Protein AF-H1VD33-F1 (afdb_monomer_lite)

Radius of gyration: 18.83 Å; chains: 1; bounding box: 54×31×51 Å

pLDDT: mean 73.88, std 21.07, range [24.69, 96.0]

Organism: Colletotrichum higginsianum (strain IMI 349063) (NCBI:txid759273)

Foldseek 3Di:
DVQLVVVLVVQLPDPALAAEFEFAQQPVLQAVVLVVVVQVVVCVVDVPDHDPVVVSVVSSVVSVVSQVVSVVSNYHYDDADWDWDQDPVRFIAIEGEYRAFDDDPSTGRHDPDDDRCQDQPHPYYFYRFAAFPPVQQDPVRDGRHDPNVVVVVVPHPDDPVVVVVVVVVVVVCVVVVHPPFDDDPPDDRHTDRGDPPPPDPDDGDDD

Structure (mmCIF, N/CA/C/O backbone):
data_AF-H1VD33-F1
#
_entry.id   AF-H1VD33-F1
#
loop_
_atom_site.group_PDB
_atom_site.id
_atom_site.type_symbol
_atom_site.label_atom_id
_atom_site.label_alt_id
_atom_site.label_comp_id
_atom_site.label_asym_id
_atom_site.label_entity_id
_atom_site.label_seq_id
_atom_site.pdbx_PDB_ins_code
_atom_site.Cartn_x
_atom_site.Cartn_y
_atom_site.Cartn_z
_atom_site.occupancy
_atom_site.B_iso_or_equiv
_atom_site.auth_seq_id
_atom_site.auth_comp_id
_atom_site.auth_asym_id
_atom_site.auth_atom_id
_atom_site.pdbx_PDB_model_num
ATOM 1 N N . MET A 1 1 ? 15.302 4.556 -2.847 1.00 80.50 1 MET A N 1
ATOM 2 C CA . MET A 1 1 ? 15.607 4.973 -1.438 1.00 80.50 1 MET A CA 1
ATOM 3 C C . MET A 1 1 ? 15.142 6.388 -1.008 1.00 80.50 1 MET A C 1
ATOM 5 O O . MET A 1 1 ? 14.600 6.522 0.087 1.00 80.50 1 MET A O 1
ATOM 9 N N . ALA A 1 2 ? 15.423 7.468 -1.757 1.00 83.12 2 ALA A N 1
ATOM 10 C CA . ALA A 1 2 ? 15.206 8.852 -1.283 1.00 83.12 2 ALA A CA 1
ATOM 11 C C . ALA A 1 2 ? 13.736 9.185 -0.957 1.00 83.12 2 ALA A C 1
ATOM 13 O O . ALA A 1 2 ? 13.459 9.812 0.064 1.00 83.12 2 ALA A O 1
ATOM 14 N N . GLU A 1 3 ? 12.805 8.699 -1.777 1.00 84.00 3 GLU A N 1
ATOM 15 C CA . GLU A 1 3 ? 11.364 8.901 -1.589 1.00 84.00 3 GLU A CA 1
ATOM 16 C C . GLU A 1 3 ? 10.884 8.348 -0.241 1.00 84.00 3 GLU A C 1
ATOM 18 O O . GLU A 1 3 ? 10.260 9.077 0.528 1.00 84.00 3 GLU A O 1
ATOM 23 N N . TYR A 1 4 ? 11.282 7.123 0.129 1.00 86.75 4 TYR A N 1
ATOM 24 C CA . TYR A 1 4 ? 10.952 6.542 1.438 1.00 86.75 4 TYR A CA 1
ATOM 25 C C . TYR A 1 4 ? 11.437 7.403 2.603 1.00 86.75 4 TYR A C 1
ATOM 27 O O . TYR A 1 4 ? 10.710 7.594 3.575 1.00 86.75 4 TYR A O 1
ATOM 35 N N . LYS A 1 5 ? 12.649 7.966 2.518 1.00 87.62 5 LYS A N 1
ATOM 36 C CA . LYS A 1 5 ? 13.168 8.854 3.570 1.00 87.62 5 LYS A CA 1
ATOM 37 C C . LYS A 1 5 ? 12.330 10.125 3.696 1.00 87.62 5 LYS A C 1
ATOM 39 O O . LYS A 1 5 ? 12.023 10.520 4.819 1.00 87.62 5 LYS A O 1
ATOM 44 N N . ASN A 1 6 ? 11.940 10.728 2.574 1.00 86.19 6 ASN A N 1
ATOM 45 C CA . ASN A 1 6 ? 11.095 11.923 2.556 1.00 86.19 6 ASN A CA 1
ATOM 46 C C . ASN A 1 6 ? 9.707 11.635 3.138 1.00 86.19 6 ASN A C 1
ATOM 48 O O . ASN A 1 6 ? 9.222 12.395 3.974 1.00 86.19 6 ASN A O 1
ATOM 52 N N . THR A 1 7 ? 9.104 10.506 2.773 1.00 85.06 7 THR A N 1
ATOM 53 C CA . THR A 1 7 ? 7.805 10.084 3.307 1.00 85.06 7 THR A CA 1
ATOM 54 C C . THR A 1 7 ? 7.861 9.793 4.797 1.00 85.06 7 THR A C 1
ATOM 56 O O . THR A 1 7 ? 7.019 10.277 5.549 1.00 85.06 7 THR A O 1
ATOM 59 N N . LEU A 1 8 ? 8.880 9.071 5.266 1.00 87.12 8 LEU A N 1
ATOM 60 C CA . LEU A 1 8 ? 9.058 8.849 6.699 1.00 87.12 8 LEU A CA 1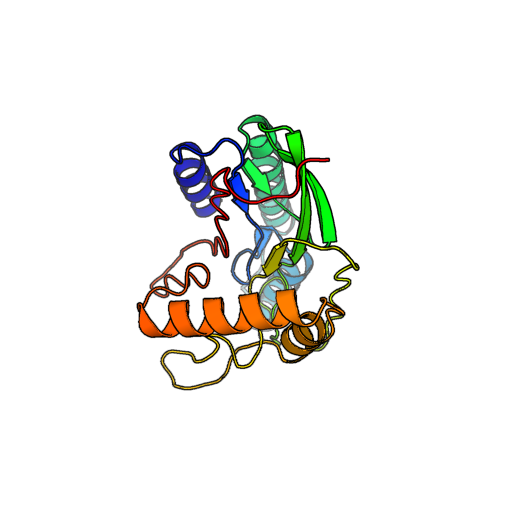
ATOM 61 C C . LEU A 1 8 ? 9.285 10.168 7.440 1.00 87.12 8 LEU A C 1
ATOM 63 O O . LEU A 1 8 ? 8.754 10.349 8.531 1.00 87.12 8 LEU A O 1
ATOM 67 N N . GLN A 1 9 ? 10.007 11.122 6.847 1.00 88.62 9 GLN A N 1
ATOM 68 C CA . GLN A 1 9 ? 10.164 12.450 7.435 1.00 88.62 9 GLN A CA 1
ATOM 69 C C . GLN A 1 9 ? 8.837 13.211 7.527 1.00 88.62 9 GLN A C 1
ATOM 71 O O . GLN A 1 9 ? 8.562 13.833 8.553 1.00 88.62 9 GLN A O 1
ATOM 76 N N . LEU A 1 10 ? 7.997 13.135 6.493 1.00 88.12 10 LEU A N 1
ATOM 77 C CA . LEU A 1 10 ? 6.648 13.695 6.526 1.00 88.12 10 LEU A CA 1
ATOM 78 C C . LEU A 1 10 ? 5.827 13.062 7.657 1.00 88.12 10 LEU A C 1
ATOM 80 O O . LEU A 1 10 ? 5.245 13.782 8.464 1.00 88.12 10 LEU A O 1
ATOM 84 N N . LEU A 1 11 ? 5.835 11.731 7.760 1.00 85.88 11 LEU A N 1
ATOM 85 C CA . LEU A 1 11 ? 5.108 10.987 8.789 1.00 85.88 11 LEU A CA 1
ATOM 86 C C . LEU A 1 11 ? 5.591 11.313 10.209 1.00 85.88 11 LEU A C 1
ATOM 88 O O . LEU A 1 11 ? 4.764 11.441 11.112 1.00 85.88 11 LEU A O 1
ATOM 92 N N . ARG A 1 12 ? 6.899 11.511 10.414 1.00 87.19 12 ARG A N 1
ATOM 93 C CA . ARG A 1 12 ? 7.468 11.962 11.700 1.00 87.19 12 ARG A CA 1
ATOM 94 C C . ARG A 1 12 ? 6.899 13.304 12.143 1.00 87.19 12 ARG A C 1
ATOM 96 O O . ARG A 1 12 ? 6.632 13.490 13.326 1.00 87.19 12 ARG A O 1
ATOM 103 N N . ASN A 1 13 ? 6.689 14.214 11.196 1.00 88.56 13 ASN A N 1
ATOM 104 C CA . ASN A 1 13 ? 6.208 15.566 11.470 1.00 88.56 13 ASN A CA 1
ATOM 105 C C . ASN A 1 13 ? 4.698 15.622 11.777 1.00 88.56 13 ASN A C 1
ATOM 107 O O . ASN A 1 13 ? 4.196 16.668 12.191 1.00 88.56 13 ASN A O 1
ATOM 111 N N . LEU A 1 14 ? 3.957 14.524 11.591 1.00 84.38 14 LEU A N 1
ATOM 112 C CA . LEU A 1 14 ? 2.534 14.466 11.916 1.00 84.38 14 LEU A CA 1
ATOM 113 C C . LEU A 1 14 ? 2.320 14.271 13.420 1.00 84.38 14 LEU A C 1
ATOM 115 O O . LEU A 1 14 ? 2.812 13.315 14.025 1.00 84.38 14 LEU A O 1
ATOM 119 N N . ASN A 1 15 ? 1.501 15.140 14.017 1.00 85.19 15 ASN A N 1
ATOM 120 C CA . ASN A 1 15 ? 1.071 15.008 15.407 1.00 85.19 15 ASN A CA 1
ATOM 121 C C . ASN A 1 15 ? -0.047 13.958 15.538 1.00 85.19 15 ASN A C 1
ATOM 123 O O . ASN A 1 15 ? -1.226 14.289 15.675 1.00 85.19 15 ASN A O 1
ATOM 127 N N . ALA A 1 16 ? 0.336 12.688 15.434 1.00 79.88 16 ALA A N 1
ATOM 128 C CA . ALA A 1 16 ? -0.536 11.539 15.634 1.00 79.88 16 ALA A CA 1
ATOM 129 C C . ALA A 1 16 ? 0.195 10.452 16.446 1.00 79.88 16 ALA A C 1
ATOM 131 O O . ALA A 1 16 ? 1.375 10.190 16.180 1.00 79.88 16 ALA A O 1
ATOM 132 N N . PRO A 1 17 ? -0.480 9.810 17.418 1.00 75.12 17 PRO A N 1
ATOM 133 C CA . PRO A 1 17 ? 0.128 8.769 18.249 1.00 75.12 17 PRO A CA 1
ATOM 134 C C . PRO A 1 17 ? 0.406 7.476 17.470 1.00 75.12 17 PRO A C 1
ATOM 136 O O . PRO A 1 17 ? 1.334 6.750 17.807 1.00 75.12 17 PRO A O 1
ATOM 139 N N . LEU A 1 18 ? -0.362 7.215 16.410 1.00 79.88 18 LEU A N 1
ATOM 140 C CA . LEU A 1 18 ? -0.190 6.083 15.509 1.00 79.88 18 LEU A CA 1
ATOM 141 C C . LEU A 1 18 ? -0.208 6.602 14.068 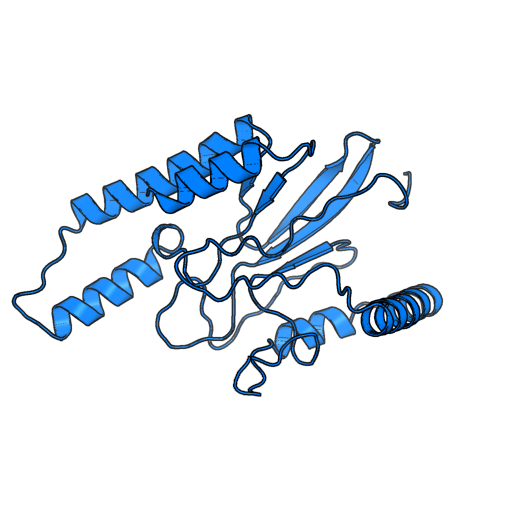1.00 79.88 18 LEU A C 1
ATOM 143 O O . LEU A 1 18 ? -1.177 7.246 13.662 1.00 79.88 18 LEU A O 1
ATOM 147 N N . LYS A 1 19 ? 0.863 6.346 13.310 1.00 85.75 19 LYS A N 1
ATOM 148 C CA . LYS A 1 19 ? 0.924 6.611 11.867 1.00 85.75 19 LYS A CA 1
ATOM 149 C C . LYS A 1 19 ? 1.000 5.283 11.140 1.00 85.75 19 LYS A C 1
ATOM 151 O O . LYS A 1 19 ? 1.881 4.479 11.423 1.00 85.75 19 LYS A O 1
ATOM 156 N N . LEU A 1 20 ? 0.081 5.072 10.215 1.00 84.00 20 LEU A N 1
ATOM 157 C CA . LEU A 1 20 ? -0.036 3.838 9.453 1.00 84.00 20 LEU A CA 1
ATOM 158 C C . LEU A 1 20 ? 0.199 4.157 7.983 1.00 84.00 20 LEU A C 1
ATOM 160 O O . LEU A 1 20 ? -0.247 5.204 7.508 1.00 84.00 20 LEU A O 1
ATOM 164 N N . PHE A 1 21 ? 0.879 3.267 7.273 1.00 88.00 21 PHE A N 1
ATOM 165 C CA . PHE A 1 21 ? 0.955 3.319 5.820 1.00 88.00 21 PHE A CA 1
ATOM 166 C C . PHE A 1 21 ? 1.023 1.908 5.235 1.00 88.00 21 PHE A C 1
ATOM 168 O O . PHE A 1 21 ? 1.514 0.977 5.873 1.00 88.00 21 PHE A O 1
ATOM 175 N N . ILE A 1 22 ? 0.513 1.769 4.018 1.00 89.81 22 ILE A N 1
ATOM 176 C CA . ILE A 1 22 ? 0.615 0.565 3.192 1.00 89.81 22 ILE A CA 1
ATOM 177 C C . ILE A 1 22 ? 1.435 0.901 1.946 1.00 89.81 22 ILE A C 1
ATOM 179 O O . ILE A 1 22 ? 1.697 2.074 1.678 1.00 89.81 22 ILE A O 1
ATOM 183 N N . ALA A 1 23 ? 1.859 -0.119 1.208 1.00 91.88 23 ALA A N 1
ATOM 184 C CA . ALA A 1 23 ? 2.480 0.079 -0.095 1.00 91.88 23 ALA A CA 1
ATOM 185 C C . ALA A 1 23 ? 1.416 0.353 -1.169 1.00 91.88 23 ALA A C 1
ATOM 187 O O . ALA A 1 23 ? 0.247 -0.000 -1.002 1.00 91.88 23 ALA A O 1
ATOM 188 N N . GLY A 1 24 ? 1.847 0.938 -2.280 1.00 87.75 24 GLY A N 1
ATOM 189 C CA . GLY A 1 24 ? 1.069 1.058 -3.502 1.00 87.75 24 GLY A CA 1
ATOM 190 C C . GLY A 1 24 ? 1.832 0.575 -4.730 1.00 87.75 24 GLY A C 1
ATOM 191 O O . GLY A 1 24 ? 2.975 0.127 -4.658 1.00 87.75 24 GLY A O 1
ATOM 192 N N . ASN A 1 25 ? 1.217 0.719 -5.901 1.00 87.25 25 ASN A N 1
ATOM 193 C CA . ASN A 1 25 ? 1.750 0.177 -7.153 1.00 87.25 25 ASN A CA 1
ATOM 194 C C . ASN A 1 25 ? 3.102 0.773 -7.602 1.00 87.25 25 ASN A C 1
ATOM 196 O O . ASN A 1 25 ? 3.813 0.178 -8.411 1.00 87.25 25 ASN A O 1
ATOM 200 N N . HIS A 1 26 ? 3.493 1.925 -7.057 1.00 86.50 26 HIS A N 1
ATOM 201 C CA . HIS A 1 26 ? 4.799 2.541 -7.310 1.00 86.50 26 HIS A CA 1
ATOM 202 C C . HIS A 1 26 ? 5.905 2.070 -6.349 1.00 86.50 26 HIS A C 1
ATOM 204 O O . HIS A 1 26 ? 7.080 2.330 -6.603 1.00 86.50 26 HIS A O 1
ATOM 210 N N . ASP A 1 27 ? 5.569 1.341 -5.284 1.00 89.62 27 ASP A N 1
ATOM 211 C CA . ASP A 1 27 ? 6.515 0.881 -4.266 1.00 89.62 27 ASP A CA 1
ATOM 212 C C . ASP A 1 27 ? 7.240 -0.414 -4.665 1.00 89.62 27 ASP A C 1
ATOM 214 O O . ASP A 1 27 ? 7.297 -1.380 -3.904 1.00 89.62 27 ASP A O 1
ATOM 218 N N . LEU A 1 28 ? 7.835 -0.436 -5.862 1.00 88.19 28 LEU A N 1
ATOM 219 C CA . LEU A 1 28 ? 8.505 -1.615 -6.427 1.00 88.19 28 LEU A CA 1
ATOM 220 C C . LEU A 1 28 ? 9.519 -2.235 -5.463 1.00 88.19 28 LEU A C 1
ATOM 222 O O . LEU A 1 28 ? 9.517 -3.438 -5.261 1.00 88.19 28 LEU A O 1
ATOM 226 N N . SER A 1 29 ? 10.341 -1.440 -4.775 1.00 89.94 29 SER A N 1
ATOM 227 C CA . SER A 1 29 ? 11.330 -1.987 -3.831 1.00 89.94 29 SER A CA 1
ATOM 228 C C . SER A 1 29 ? 10.736 -2.725 -2.619 1.00 89.94 29 SER A C 1
ATOM 230 O O . SER A 1 29 ? 11.477 -3.404 -1.907 1.00 89.94 29 SER A O 1
ATOM 232 N N . LEU A 1 30 ? 9.426 -2.611 -2.373 1.00 92.00 30 LEU A N 1
ATOM 233 C CA . LEU A 1 30 ? 8.711 -3.415 -1.379 1.00 92.00 30 LEU A CA 1
ATOM 234 C C . LEU A 1 30 ? 8.175 -4.736 -1.971 1.00 92.00 30 LEU A C 1
ATOM 236 O O . LEU A 1 30 ? 8.036 -5.707 -1.224 1.00 92.00 30 LEU A O 1
ATOM 240 N N . ASP A 1 31 ? 8.011 -4.818 -3.294 1.00 93.62 31 ASP A N 1
ATOM 241 C CA . ASP A 1 31 ? 7.578 -5.984 -4.074 1.00 93.62 31 ASP A CA 1
ATOM 242 C C . ASP A 1 31 ? 8.740 -6.558 -4.913 1.00 93.62 31 ASP A C 1
ATOM 244 O O . ASP A 1 31 ? 8.975 -6.198 -6.069 1.00 93.62 31 ASP A O 1
ATOM 248 N N . SER A 1 32 ? 9.519 -7.464 -4.309 1.00 93.06 32 SER A N 1
ATOM 249 C CA . SER A 1 32 ? 10.676 -8.067 -4.990 1.00 93.06 32 SER A CA 1
ATOM 250 C C . SER A 1 32 ? 10.317 -8.804 -6.286 1.00 93.06 32 SER A C 1
ATOM 252 O O . SER A 1 32 ? 11.049 -8.608 -7.256 1.00 93.06 32 SER A O 1
ATOM 254 N N . PRO A 1 33 ? 9.244 -9.622 -6.345 1.00 92.69 33 PRO A N 1
ATOM 255 C CA . PRO A 1 33 ? 8.770 -10.192 -7.605 1.00 92.69 33 PRO A CA 1
ATOM 256 C C . PRO A 1 33 ? 8.600 -9.152 -8.720 1.00 92.69 33 PRO A C 1
ATOM 258 O O . PRO A 1 33 ? 9.197 -9.325 -9.782 1.00 92.69 33 PRO A O 1
ATOM 261 N N . ALA A 1 34 ? 7.897 -8.044 -8.459 1.00 91.56 34 ALA A N 1
ATOM 262 C CA . ALA A 1 34 ? 7.679 -7.002 -9.466 1.00 91.56 34 ALA A CA 1
ATOM 263 C C . ALA A 1 34 ? 8.986 -6.328 -9.927 1.00 91.56 34 ALA A C 1
ATOM 265 O O . ALA A 1 34 ? 9.141 -5.999 -11.104 1.00 91.56 34 ALA A O 1
ATOM 266 N N . VAL A 1 35 ? 9.965 -6.146 -9.029 1.00 92.94 35 VAL A N 1
ATOM 267 C CA . VAL A 1 35 ? 11.292 -5.616 -9.403 1.00 92.94 35 VAL A CA 1
ATOM 268 C C . VAL A 1 35 ? 12.002 -6.544 -10.380 1.00 92.94 35 VAL A C 1
ATOM 270 O O . VAL A 1 35 ? 12.515 -6.076 -11.397 1.00 92.94 35 VAL A O 1
ATOM 273 N N . TYR A 1 36 ? 12.052 -7.845 -10.088 1.00 93.19 36 TYR A N 1
ATOM 274 C CA . TYR A 1 36 ? 12.749 -8.781 -10.967 1.00 93.19 36 TYR A CA 1
ATOM 275 C C . TYR A 1 36 ? 12.023 -8.984 -12.289 1.00 93.19 36 TYR A C 1
ATOM 277 O O . TYR A 1 36 ? 12.693 -9.090 -13.307 1.00 93.19 36 TYR A O 1
ATOM 285 N N . GLU A 1 37 ? 10.691 -8.960 -12.304 1.00 91.19 37 GLU A N 1
ATOM 286 C CA . GLU A 1 37 ? 9.931 -9.022 -13.552 1.00 91.19 37 GLU A CA 1
ATOM 287 C C . GLU A 1 37 ? 10.280 -7.849 -14.480 1.00 91.19 37 GLU A C 1
ATOM 289 O O . GLU A 1 37 ? 10.554 -8.063 -15.662 1.00 91.19 37 GLU A O 1
ATOM 294 N N . LYS A 1 38 ? 10.380 -6.625 -13.938 1.00 89.19 38 LYS A N 1
ATOM 295 C CA . LYS A 1 38 ? 10.817 -5.450 -14.708 1.00 89.19 38 LYS A CA 1
ATOM 296 C C . LYS A 1 38 ? 12.267 -5.544 -15.178 1.00 89.19 38 LYS A C 1
ATOM 298 O O . LYS A 1 38 ? 12.572 -5.120 -16.292 1.00 89.19 38 LYS A O 1
ATOM 303 N N . ILE A 1 39 ? 13.161 -6.081 -14.347 1.00 91.88 39 ILE A N 1
ATOM 304 C CA . ILE A 1 39 ? 14.554 -6.336 -14.742 1.00 91.88 39 ILE A CA 1
ATOM 305 C C . ILE A 1 39 ? 14.579 -7.324 -15.910 1.00 91.88 39 ILE A C 1
ATOM 307 O O . ILE A 1 39 ? 15.165 -7.025 -16.944 1.00 91.88 39 ILE A O 1
ATOM 311 N N . ASP A 1 40 ? 13.894 -8.458 -15.784 1.00 91.81 40 ASP A N 1
ATOM 312 C CA . ASP A 1 40 ? 13.863 -9.503 -16.806 1.00 91.81 40 ASP A CA 1
ATOM 313 C C . ASP A 1 40 ? 13.190 -9.017 -18.106 1.00 91.81 40 ASP A C 1
ATOM 315 O O . ASP A 1 40 ? 13.576 -9.413 -19.205 1.00 91.81 40 ASP A O 1
ATOM 319 N N . GLU A 1 41 ? 12.174 -8.153 -18.025 1.00 89.94 41 GLU A N 1
ATOM 320 C CA . GLU A 1 41 ? 11.598 -7.461 -19.185 1.00 89.94 41 GLU A CA 1
ATOM 321 C C . GLU A 1 41 ? 12.630 -6.563 -19.879 1.00 89.94 41 GLU A C 1
ATOM 323 O O . GLU A 1 41 ? 12.842 -6.694 -21.085 1.00 89.94 41 GLU A O 1
ATOM 328 N N . ALA A 1 42 ? 13.315 -5.700 -19.130 1.00 89.44 42 ALA A N 1
ATOM 329 C CA . ALA A 1 42 ? 14.287 -4.765 -19.683 1.00 89.44 42 ALA A CA 1
ATOM 330 C C . ALA A 1 42 ? 15.514 -5.472 -20.295 1.00 89.44 42 ALA A C 1
ATOM 332 O O . ALA A 1 42 ? 15.940 -5.115 -21.395 1.00 89.44 42 ALA A O 1
ATOM 333 N N . GLU A 1 43 ? 16.035 -6.513 -19.637 1.00 92.94 43 GLU A N 1
ATOM 334 C CA . GLU A 1 43 ? 17.159 -7.324 -20.135 1.00 92.94 43 GLU A CA 1
ATOM 335 C C . GLU A 1 43 ? 16.785 -8.135 -21.395 1.00 92.94 43 GLU A C 1
ATOM 337 O O . GLU A 1 43 ? 17.648 -8.426 -22.220 1.00 92.94 43 GLU A O 1
ATOM 342 N N . ARG A 1 44 ? 15.499 -8.477 -21.595 1.00 91.12 44 ARG A N 1
ATOM 343 C CA . ARG A 1 44 ? 15.018 -9.126 -22.834 1.00 91.12 44 ARG A CA 1
ATOM 344 C C . ARG A 1 44 ? 14.936 -8.173 -24.022 1.00 91.12 44 ARG A C 1
ATOM 346 O O . ARG A 1 44 ? 15.061 -8.619 -25.159 1.00 91.12 44 ARG A O 1
ATOM 353 N N . VAL A 1 45 ? 14.679 -6.889 -23.775 1.00 90.69 45 VAL A N 1
ATOM 354 C CA . VAL A 1 45 ? 14.528 -5.876 -24.831 1.00 90.69 45 VAL A CA 1
ATOM 355 C C . VAL A 1 45 ? 15.885 -5.383 -25.335 1.00 90.69 45 VAL A C 1
ATOM 357 O O . VAL A 1 45 ? 16.009 -5.030 -26.507 1.00 90.69 45 VAL A O 1
ATOM 360 N N . SER A 1 46 ? 16.906 -5.359 -24.476 1.00 87.38 46 SER A N 1
ATOM 361 C CA . SER A 1 46 ? 18.235 -4.854 -24.822 1.00 87.38 46 SER A CA 1
ATOM 362 C C . SER A 1 46 ? 19.336 -5.689 -24.177 1.00 87.38 46 SER A C 1
ATOM 364 O O . SER A 1 46 ? 19.474 -5.701 -22.957 1.00 87.38 46 SER A O 1
ATOM 366 N N . GLU A 1 47 ? 20.182 -6.316 -25.001 1.00 75.69 47 GLU A N 1
ATOM 367 C CA . GLU A 1 47 ? 21.349 -7.085 -24.535 1.00 75.69 47 GLU A CA 1
ATOM 368 C C . GLU A 1 47 ? 22.394 -6.218 -23.805 1.00 75.69 47 GLU A C 1
ATOM 370 O O . GLU A 1 47 ? 23.178 -6.732 -23.002 1.00 75.69 47 GLU A O 1
ATOM 375 N N . GLU A 1 48 ? 22.396 -4.906 -24.066 1.00 81.88 48 GLU A N 1
ATOM 376 C CA . GLU A 1 48 ? 23.257 -3.915 -23.406 1.00 81.88 48 GLU A CA 1
ATOM 377 C C . GLU A 1 48 ? 22.723 -3.503 -22.029 1.00 81.88 48 GLU A C 1
ATOM 379 O O . GLU A 1 48 ? 23.466 -2.985 -21.192 1.00 81.88 48 GLU A O 1
ATOM 384 N N . THR A 1 49 ? 21.437 -3.743 -21.772 1.00 84.31 49 THR A N 1
ATOM 385 C CA . THR A 1 49 ? 20.826 -3.482 -20.474 1.00 84.31 49 THR A CA 1
ATOM 386 C C . THR A 1 49 ? 21.064 -4.694 -19.590 1.00 84.31 49 THR A C 1
ATOM 388 O O . THR A 1 49 ? 20.494 -5.755 -19.816 1.00 84.31 49 THR A O 1
ATOM 391 N N . ARG A 1 50 ? 21.921 -4.548 -18.576 1.00 88.94 50 ARG A N 1
ATOM 392 C CA . ARG A 1 50 ? 22.091 -5.547 -17.516 1.00 88.94 50 ARG A CA 1
ATOM 393 C C . ARG A 1 50 ? 22.071 -4.887 -16.158 1.00 88.94 50 ARG A C 1
ATOM 395 O O . ARG A 1 50 ? 22.794 -3.919 -15.921 1.00 88.94 50 ARG A O 1
ATOM 402 N N . PHE A 1 51 ? 21.270 -5.438 -15.261 1.00 91.31 51 PHE A N 1
ATOM 403 C CA . PHE A 1 51 ? 21.159 -4.940 -13.902 1.00 91.31 51 PHE A CA 1
ATOM 404 C C . PHE A 1 51 ? 22.081 -5.729 -12.974 1.00 91.31 51 PHE A C 1
ATOM 406 O O . PHE A 1 51 ? 22.140 -6.960 -13.001 1.00 91.31 51 PHE A O 1
ATOM 413 N N . ASP A 1 52 ? 22.791 -5.018 -12.099 1.00 93.75 52 ASP A N 1
ATOM 414 C CA . ASP A 1 52 ? 23.547 -5.632 -11.010 1.00 93.75 52 ASP A CA 1
ATOM 415 C C . ASP A 1 52 ? 22.561 -6.145 -9.947 1.00 93.75 52 ASP A C 1
ATOM 417 O O . ASP A 1 52 ? 22.117 -5.409 -9.063 1.00 93.75 52 ASP A O 1
ATOM 421 N N . ARG A 1 53 ? 22.172 -7.421 -10.063 1.00 93.25 53 ARG A N 1
ATOM 422 C CA . ARG A 1 53 ? 21.223 -8.067 -9.142 1.00 93.25 53 ARG A CA 1
ATOM 423 C C . ARG A 1 53 ? 21.688 -7.996 -7.679 1.00 93.25 53 ARG A C 1
ATOM 425 O O . ARG A 1 53 ? 20.857 -7.664 -6.836 1.00 93.25 53 ARG A O 1
ATOM 432 N N . PRO A 1 54 ? 22.967 -8.246 -7.330 1.00 95.88 54 PRO A N 1
ATOM 433 C CA . PRO A 1 54 ? 23.475 -7.966 -5.987 1.00 95.88 54 PRO A CA 1
ATOM 434 C C . PRO A 1 54 ? 23.203 -6.539 -5.492 1.00 95.88 54 PRO A C 1
ATOM 436 O O . PRO A 1 54 ? 22.718 -6.377 -4.371 1.00 95.88 54 PRO A O 1
ATOM 439 N N . MET A 1 55 ? 23.463 -5.515 -6.310 1.00 94.50 55 MET A N 1
ATOM 440 C CA . MET A 1 55 ? 23.192 -4.119 -5.942 1.00 94.50 55 MET A CA 1
ATOM 441 C C . MET A 1 55 ? 21.689 -3.853 -5.761 1.00 94.50 55 MET A C 1
ATOM 443 O O . MET A 1 55 ? 21.285 -3.233 -4.777 1.00 94.50 55 MET A O 1
ATOM 447 N N . VAL A 1 56 ? 20.846 -4.375 -6.656 1.00 93.75 56 VAL A N 1
ATOM 448 C CA . VAL A 1 56 ? 19.379 -4.287 -6.537 1.00 93.75 56 VAL A CA 1
ATOM 449 C C . VAL A 1 56 ? 18.902 -4.923 -5.229 1.00 93.75 56 VAL A C 1
ATOM 451 O O . VAL A 1 56 ? 18.099 -4.336 -4.503 1.00 93.75 56 VAL A O 1
ATOM 454 N N . ASN A 1 57 ? 19.439 -6.093 -4.875 1.00 94.56 57 ASN A N 1
ATOM 455 C CA . ASN A 1 57 ? 19.096 -6.784 -3.633 1.00 94.56 57 ASN A CA 1
ATOM 456 C C . ASN A 1 57 ? 19.472 -5.952 -2.408 1.00 94.56 57 ASN A C 1
ATOM 458 O O . ASN A 1 57 ? 18.703 -5.886 -1.450 1.00 94.56 57 ASN A O 1
ATOM 462 N N . GLN A 1 58 ? 20.635 -5.298 -2.440 1.00 95.75 58 GLN A N 1
ATOM 463 C CA . GLN A 1 58 ? 21.053 -4.394 -1.373 1.00 95.75 58 GLN A CA 1
ATOM 464 C C . GLN A 1 58 ? 20.091 -3.210 -1.229 1.00 95.75 58 GLN A C 1
ATOM 466 O O . GLN A 1 58 ? 19.745 -2.861 -0.100 1.00 95.75 58 GLN A O 1
ATOM 471 N N . GLU A 1 59 ? 19.612 -2.620 -2.329 1.00 93.19 59 GLU A N 1
ATOM 472 C CA . GLU A 1 59 ? 18.632 -1.531 -2.253 1.00 93.19 59 GLU A CA 1
ATOM 473 C C . GLU A 1 59 ? 17.285 -2.006 -1.687 1.00 93.19 59 GLU A C 1
ATOM 475 O O . GLU A 1 59 ? 16.750 -1.364 -0.781 1.00 93.19 59 GLU A O 1
ATOM 480 N N . ILE A 1 60 ? 16.769 -3.147 -2.155 1.00 94.25 60 ILE A N 1
ATOM 481 C CA . ILE A 1 60 ? 15.532 -3.755 -1.638 1.00 94.25 60 ILE A CA 1
ATOM 482 C C . ILE A 1 60 ? 15.636 -3.981 -0.124 1.00 94.25 60 ILE A C 1
ATOM 484 O O . ILE A 1 60 ? 14.752 -3.577 0.636 1.00 94.25 60 ILE A O 1
ATOM 488 N N . LEU A 1 61 ? 16.727 -4.605 0.334 1.00 96.00 61 LEU A N 1
ATOM 489 C CA . LEU A 1 61 ? 16.954 -4.863 1.758 1.00 96.00 61 LEU A CA 1
ATOM 490 C C . LEU A 1 61 ? 17.056 -3.558 2.549 1.00 96.00 61 LEU A C 1
ATOM 492 O O . LEU A 1 61 ? 16.423 -3.425 3.593 1.00 96.00 61 LEU A O 1
ATOM 496 N N . ALA A 1 62 ? 17.773 -2.563 2.025 1.00 95.81 62 ALA A N 1
ATOM 497 C CA . ALA A 1 62 ? 17.908 -1.273 2.684 1.00 95.81 62 ALA A CA 1
ATOM 498 C C . ALA A 1 62 ? 16.557 -0.549 2.833 1.00 95.81 62 ALA A C 1
ATOM 500 O O . ALA A 1 62 ? 16.318 0.082 3.867 1.00 95.81 62 ALA A O 1
ATOM 501 N N . VAL A 1 63 ? 15.672 -0.621 1.829 1.00 93.25 63 VAL A N 1
ATOM 502 C CA . VAL A 1 63 ? 14.316 -0.048 1.906 1.00 93.25 63 VAL A CA 1
ATOM 503 C C . VAL A 1 63 ? 13.485 -0.781 2.958 1.00 93.25 63 VAL A C 1
ATOM 505 O O . VAL A 1 63 ? 12.896 -0.132 3.825 1.00 93.25 63 VAL A O 1
ATOM 508 N N . ARG A 1 64 ? 13.488 -2.119 2.948 1.00 93.62 64 ARG A N 1
ATOM 509 C CA . ARG A 1 64 ? 12.769 -2.926 3.947 1.00 93.62 64 ARG A CA 1
ATOM 510 C C . ARG A 1 64 ? 13.256 -2.650 5.366 1.00 93.62 64 ARG A C 1
ATOM 512 O O . ARG A 1 64 ? 12.442 -2.446 6.266 1.00 93.62 64 ARG A O 1
ATOM 519 N N . ASP A 1 65 ? 14.565 -2.554 5.564 1.00 95.81 65 ASP A N 1
ATOM 520 C CA . ASP A 1 65 ? 15.162 -2.237 6.862 1.00 95.81 65 ASP A CA 1
ATOM 521 C C . ASP A 1 65 ? 14.834 -0.816 7.325 1.00 95.81 65 ASP A C 1
ATOM 523 O O . ASP A 1 65 ? 14.639 -0.571 8.519 1.00 95.81 65 ASP A O 1
ATOM 527 N N . LEU A 1 66 ? 14.779 0.150 6.406 1.00 94.00 66 LEU A N 1
ATOM 528 C CA . LEU A 1 66 ? 14.359 1.515 6.712 1.00 94.00 66 LEU A CA 1
ATOM 529 C C . LEU A 1 66 ? 12.899 1.547 7.186 1.00 94.00 66 LEU A C 1
ATOM 531 O O . LEU A 1 66 ? 12.609 2.110 8.243 1.00 94.00 66 LEU A O 1
ATOM 535 N N . VAL A 1 67 ? 12.004 0.910 6.433 1.00 91.19 67 VAL A N 1
ATOM 536 C CA . VAL A 1 67 ? 10.577 0.817 6.755 1.00 91.19 67 VAL A CA 1
ATOM 537 C C . VAL A 1 67 ? 10.366 0.105 8.090 1.00 91.19 67 VAL A C 1
ATOM 539 O O . VAL A 1 67 ? 9.689 0.632 8.973 1.00 91.19 67 VAL A O 1
ATOM 542 N N . LYS A 1 68 ? 11.026 -1.035 8.303 1.00 93.50 68 LYS A N 1
ATOM 543 C CA . LYS A 1 68 ? 10.931 -1.808 9.546 1.00 93.50 68 LYS A CA 1
ATOM 544 C C . LYS A 1 68 ? 11.363 -1.003 10.772 1.00 93.50 68 LYS A C 1
ATOM 546 O O . LYS A 1 68 ? 10.703 -1.061 11.809 1.00 93.50 68 LYS A O 1
ATOM 551 N N . ARG A 1 69 ? 12.450 -0.231 10.668 1.00 94.69 69 ARG A N 1
ATOM 552 C CA . ARG A 1 69 ? 12.954 0.596 11.778 1.00 94.69 69 ARG A CA 1
ATOM 553 C C . ARG A 1 69 ? 12.026 1.753 12.136 1.00 94.69 69 ARG A C 1
ATOM 555 O O . ARG A 1 69 ? 11.995 2.136 13.302 1.00 94.69 69 ARG A O 1
ATOM 562 N N . SER A 1 70 ? 11.233 2.254 11.186 1.00 90.62 70 SER A N 1
ATOM 563 C CA . SER A 1 70 ? 10.284 3.347 11.448 1.00 90.62 70 SER A CA 1
ATOM 564 C C . SER A 1 70 ? 9.204 2.988 12.482 1.00 90.62 70 SER A C 1
ATOM 566 O O . SER A 1 70 ? 8.676 3.873 13.156 1.00 90.62 70 SER A O 1
ATOM 568 N N . LYS A 1 71 ? 8.969 1.688 12.722 1.00 90.06 71 LYS A N 1
ATOM 569 C CA . LYS A 1 71 ? 8.047 1.197 13.758 1.00 90.06 71 LYS A CA 1
ATOM 570 C C . LYS A 1 71 ? 8.407 1.681 15.162 1.00 90.06 71 LYS A C 1
ATOM 572 O O . LYS A 1 71 ? 7.507 1.972 15.946 1.00 90.06 71 LYS A O 1
ATOM 577 N N . ALA A 1 72 ? 9.698 1.822 15.471 1.00 88.25 72 ALA A N 1
ATOM 578 C CA . ALA A 1 72 ? 10.154 2.357 16.757 1.00 88.25 72 ALA A CA 1
ATOM 579 C C . ALA A 1 72 ? 9.756 3.833 16.967 1.00 88.25 72 ALA A C 1
ATOM 581 O O . ALA A 1 72 ? 9.760 4.321 18.092 1.00 88.25 72 ALA A O 1
ATOM 582 N N . GLU A 1 73 ? 9.383 4.530 15.893 1.00 87.44 73 GLU A N 1
ATOM 583 C CA . GLU A 1 73 ? 8.971 5.935 15.880 1.00 87.44 73 GLU A CA 1
ATOM 584 C C . GLU A 1 73 ? 7.435 6.095 15.813 1.00 87.44 73 GLU A C 1
ATOM 586 O O . GLU A 1 73 ? 6.920 7.184 15.552 1.00 87.44 73 GLU A O 1
ATOM 591 N N . GLY A 1 74 ? 6.684 5.002 16.011 1.00 85.44 74 GLY A N 1
ATOM 592 C CA . GLY A 1 74 ? 5.221 4.983 15.890 1.00 85.44 74 GLY A CA 1
ATOM 593 C C . GLY A 1 74 ? 4.715 5.073 14.445 1.00 85.44 74 GLY A C 1
ATOM 594 O O . GLY A 1 74 ? 3.549 5.410 14.228 1.00 85.44 74 GLY A O 1
ATOM 595 N N . ILE A 1 75 ? 5.585 4.798 13.466 1.00 88.69 75 ILE A N 1
ATOM 596 C CA . ILE A 1 75 ? 5.262 4.738 12.038 1.00 88.69 75 ILE A CA 1
ATOM 597 C C . ILE A 1 75 ? 5.248 3.272 11.614 1.00 88.69 75 ILE A C 1
ATOM 599 O O . ILE A 1 75 ? 6.283 2.616 11.568 1.00 88.69 75 ILE A O 1
ATOM 603 N N . VAL A 1 76 ? 4.067 2.734 11.341 1.00 88.44 76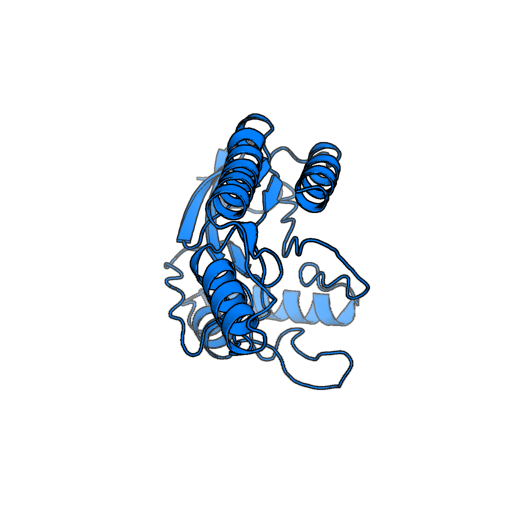 VAL A N 1
ATOM 604 C CA . VAL A 1 76 ? 3.877 1.306 11.098 1.00 88.44 76 VAL A CA 1
ATOM 605 C C . VAL A 1 76 ? 3.531 1.080 9.636 1.00 88.44 76 VAL A C 1
ATOM 607 O O . VAL A 1 76 ? 2.545 1.612 9.129 1.00 88.44 76 VAL A O 1
ATOM 610 N N . PHE A 1 77 ? 4.358 0.274 8.979 1.00 90.00 77 PHE A N 1
ATOM 611 C CA . PHE A 1 77 ? 4.047 -0.296 7.679 1.00 90.00 77 PHE A CA 1
ATOM 612 C C . PHE A 1 77 ? 3.201 -1.549 7.853 1.00 90.00 77 PHE A C 1
ATOM 614 O O . PHE A 1 77 ? 3.560 -2.415 8.658 1.00 90.00 77 PHE A O 1
ATOM 621 N N . PHE A 1 78 ? 2.118 -1.649 7.091 1.00 89.25 78 PHE A N 1
ATOM 622 C CA .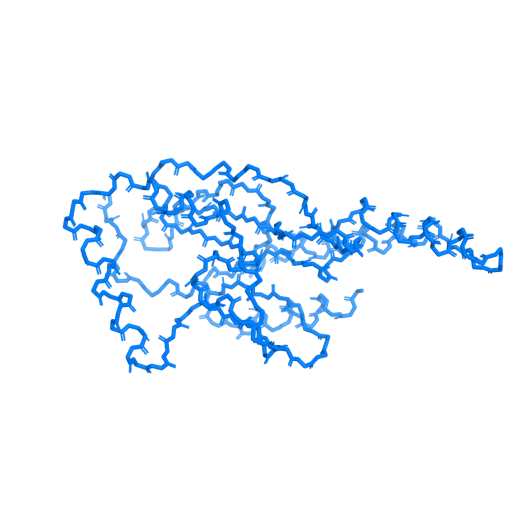 PHE A 1 78 ? 1.296 -2.847 7.047 1.00 89.25 78 PHE A CA 1
ATOM 623 C C . PHE A 1 78 ? 1.456 -3.582 5.724 1.00 89.25 78 PHE A C 1
ATOM 625 O O . PHE A 1 78 ? 1.200 -3.047 4.646 1.00 89.25 78 PHE A O 1
ATOM 632 N N . GLU A 1 79 ? 1.855 -4.843 5.853 1.00 91.81 79 GLU A N 1
ATOM 633 C CA . GLU A 1 79 ? 1.639 -5.855 4.831 1.00 91.81 79 GLU A CA 1
ATOM 634 C C . GLU A 1 79 ? 0.147 -6.211 4.778 1.00 91.81 79 GLU A C 1
ATOM 636 O O . GLU A 1 79 ? -0.634 -5.848 5.669 1.00 91.81 79 GLU A O 1
ATOM 641 N N . GLU A 1 80 ? -0.253 -6.910 3.719 1.00 93.88 80 GLU A N 1
ATOM 642 C CA . GLU A 1 80 ? -1.629 -7.368 3.595 1.00 93.88 80 GLU A CA 1
ATOM 643 C C . GLU A 1 80 ? -2.057 -8.233 4.788 1.00 93.88 80 GLU A C 1
ATOM 645 O O . GLU A 1 80 ? -1.318 -9.113 5.227 1.00 93.88 80 GLU A O 1
ATOM 650 N N . GLY A 1 81 ? -3.272 -7.995 5.282 1.00 93.69 81 GLY A N 1
ATOM 651 C CA . GLY A 1 81 ? -3.907 -8.823 6.298 1.00 93.69 81 GLY A CA 1
ATOM 652 C C . GLY A 1 81 ? -4.648 -8.029 7.366 1.00 93.69 81 GLY A C 1
ATOM 653 O O . GLY A 1 81 ? -4.815 -6.809 7.276 1.00 93.69 81 GLY A O 1
ATOM 654 N N . THR A 1 82 ? -5.103 -8.762 8.380 1.00 92.31 82 THR A N 1
ATOM 655 C CA . THR A 1 82 ? -5.788 -8.228 9.559 1.00 92.31 82 THR A CA 1
ATOM 656 C C . THR A 1 82 ? -4.780 -7.832 10.635 1.00 92.31 82 THR A C 1
ATOM 658 O O . THR A 1 82 ? -3.878 -8.595 10.977 1.00 92.31 82 THR A O 1
ATOM 661 N N . HIS A 1 83 ? -4.968 -6.641 11.195 1.00 90.44 83 HIS A N 1
ATOM 662 C CA . HIS A 1 83 ? -4.142 -6.045 12.234 1.00 90.44 83 HIS A CA 1
ATOM 663 C C . HIS A 1 83 ? -5.035 -5.554 13.373 1.00 90.44 83 HIS A C 1
ATOM 665 O O . HIS A 1 83 ? -5.861 -4.659 13.182 1.00 90.44 83 HIS A O 1
ATOM 671 N N . ASP A 1 84 ? -4.836 -6.110 14.565 1.00 89.75 84 ASP A N 1
ATOM 672 C CA . ASP A 1 84 ? -5.546 -5.722 15.783 1.00 89.75 84 ASP A CA 1
ATOM 673 C C . ASP A 1 84 ? -4.674 -4.836 16.671 1.00 89.75 84 ASP A C 1
ATOM 675 O O . ASP A 1 84 ? -3.480 -5.087 16.869 1.00 89.75 84 ASP A O 1
ATOM 679 N N . PHE A 1 85 ? -5.270 -3.787 17.232 1.00 84.00 85 PHE A N 1
ATOM 680 C CA . PHE A 1 85 ? -4.562 -2.879 18.124 1.00 84.00 85 PHE A CA 1
ATOM 681 C C . PHE A 1 85 ? -5.466 -2.269 19.183 1.00 84.00 85 PHE A C 1
ATOM 683 O O . PHE A 1 85 ? -6.661 -2.067 18.988 1.00 84.00 85 PHE A O 1
ATOM 690 N N . VAL A 1 86 ? -4.848 -1.939 20.316 1.00 84.44 86 VAL A N 1
ATOM 691 C CA . VAL A 1 86 ? -5.467 -1.153 21.380 1.00 84.44 86 VAL A CA 1
ATOM 692 C C . VAL A 1 86 ? -4.947 0.272 21.266 1.00 84.44 86 VAL A C 1
ATOM 694 O O . VAL A 1 86 ? -3.742 0.523 21.308 1.00 84.44 86 VAL A O 1
ATOM 697 N N . LEU A 1 87 ? -5.866 1.208 21.078 1.00 81.19 87 LEU A N 1
ATOM 698 C CA . LEU A 1 87 ? -5.572 2.629 20.985 1.00 81.19 87 LEU A CA 1
ATOM 699 C C . LEU A 1 87 ? -5.207 3.203 22.359 1.00 81.19 87 LEU A C 1
ATOM 701 O O . LEU A 1 87 ? -5.514 2.630 23.401 1.00 81.19 87 LEU A O 1
ATOM 705 N N . GLY A 1 88 ? -4.595 4.391 22.376 1.00 77.38 88 GLY A N 1
ATOM 706 C CA . GLY A 1 88 ? -4.187 5.052 23.625 1.00 77.38 88 GLY A CA 1
ATOM 707 C C . GLY A 1 88 ? -5.340 5.373 24.590 1.00 77.38 88 GLY A C 1
ATOM 708 O O . GLY A 1 88 ? -5.095 5.639 25.761 1.00 77.38 88 GLY A O 1
ATOM 709 N N . ASN A 1 89 ? -6.588 5.333 24.116 1.00 78.38 89 ASN A N 1
ATOM 710 C CA . ASN A 1 89 ? -7.802 5.489 24.919 1.00 78.38 89 ASN A CA 1
ATOM 711 C C . ASN A 1 89 ? -8.413 4.148 25.387 1.00 78.38 89 ASN A C 1
ATOM 713 O O . ASN A 1 89 ? -9.497 4.156 25.961 1.00 78.38 89 ASN A O 1
ATOM 717 N N . GLY A 1 90 ? -7.761 3.012 25.120 1.00 83.88 90 GLY A N 1
ATOM 718 C CA . GLY A 1 90 ? -8.230 1.672 25.486 1.00 83.88 90 GLY A CA 1
ATOM 719 C C . GLY A 1 90 ? -9.181 1.014 24.483 1.00 83.88 90 GLY A C 1
ATOM 720 O O . GLY A 1 90 ? -9.511 -0.155 24.655 1.00 83.88 90 GLY A O 1
ATOM 721 N N . ALA A 1 91 ? -9.605 1.713 23.425 1.00 81.00 91 ALA A N 1
ATOM 722 C CA . ALA A 1 91 ? -10.470 1.124 22.407 1.00 81.00 91 ALA A CA 1
ATOM 723 C C . ALA A 1 91 ? -9.711 0.090 21.557 1.00 81.00 91 ALA A C 1
ATOM 725 O O . ALA A 1 91 ? -8.585 0.347 21.122 1.00 81.00 91 ALA A O 1
ATOM 726 N N . ALA A 1 92 ? -10.345 -1.053 21.295 1.00 84.06 92 ALA A N 1
ATOM 727 C CA . ALA A 1 92 ? -9.854 -2.039 20.339 1.00 84.06 92 ALA A CA 1
ATOM 728 C C . ALA A 1 92 ? -10.210 -1.606 18.912 1.00 84.06 92 ALA A C 1
ATOM 730 O O . ALA A 1 92 ? -11.312 -1.109 18.672 1.00 84.06 92 ALA A O 1
ATOM 731 N N . LEU A 1 93 ? -9.281 -1.791 17.978 1.00 80.94 93 LEU A N 1
ATOM 732 C CA . LEU A 1 93 ? -9.486 -1.510 16.568 1.00 80.94 93 LEU A CA 1
ATOM 733 C C . LEU A 1 93 ? -8.962 -2.664 15.711 1.00 80.94 93 LEU A C 1
ATOM 735 O O . LEU A 1 93 ? -7.787 -3.023 15.812 1.00 80.94 93 LEU A O 1
ATOM 739 N N . LYS A 1 94 ? -9.836 -3.200 14.854 1.00 82.44 94 LYS A N 1
ATOM 740 C CA . LYS A 1 94 ? -9.521 -4.241 13.874 1.00 82.44 94 LYS A CA 1
ATOM 741 C C . LYS A 1 94 ? -9.422 -3.638 12.477 1.00 82.44 94 LYS A C 1
ATOM 743 O O . LYS A 1 94 ? -10.414 -3.165 11.915 1.00 82.44 94 LYS A O 1
ATOM 748 N N . LEU A 1 95 ? -8.226 -3.646 11.900 1.00 86.56 95 LEU A N 1
ATOM 749 C CA . LEU A 1 95 ? -7.939 -3.054 10.594 1.00 86.56 95 LEU A CA 1
ATOM 750 C C . LEU A 1 95 ? -7.542 -4.130 9.591 1.00 86.56 95 LEU A C 1
ATOM 752 O O . LEU A 1 95 ? -6.666 -4.934 9.871 1.00 86.56 95 LEU A O 1
ATOM 756 N N . PHE A 1 96 ? -8.126 -4.105 8.399 1.00 86.62 96 PHE A N 1
ATOM 757 C CA . PHE A 1 96 ? -7.619 -4.861 7.258 1.00 86.62 96 PHE A CA 1
ATOM 758 C C . PHE A 1 96 ? -6.818 -3.934 6.344 1.00 86.62 96 PHE A C 1
ATOM 760 O O . PHE A 1 96 ? -7.298 -2.856 5.989 1.00 86.62 96 PHE A O 1
ATOM 767 N N . ALA A 1 97 ? -5.614 -4.346 5.959 1.00 90.50 97 ALA A N 1
ATOM 768 C CA . ALA A 1 97 ? -4.739 -3.625 5.043 1.00 90.50 97 ALA A CA 1
ATOM 769 C C . ALA A 1 97 ? -4.514 -4.447 3.772 1.00 90.50 97 ALA A C 1
ATOM 771 O O . ALA A 1 97 ? -4.365 -5.662 3.855 1.00 90.50 97 ALA A O 1
ATOM 772 N N . SER A 1 98 ? -4.442 -3.801 2.607 1.00 91.50 98 SER A N 1
ATOM 773 C CA . SER A 1 98 ? -3.992 -4.451 1.373 1.00 91.50 98 SER A CA 1
ATOM 774 C C . SER A 1 98 ? -3.368 -3.449 0.390 1.00 91.50 98 SER A C 1
ATOM 776 O O . SER A 1 98 ? -4.020 -2.468 0.021 1.00 91.50 98 SER A O 1
ATOM 778 N N . PRO A 1 99 ? -2.125 -3.676 -0.073 1.00 92.38 99 PRO A N 1
ATOM 779 C CA . PRO A 1 99 ? -1.490 -2.843 -1.095 1.00 92.38 99 PRO A CA 1
ATOM 780 C C . PRO A 1 99 ? -1.990 -3.166 -2.511 1.00 92.38 99 PRO A C 1
ATOM 782 O O . PRO A 1 99 ? -1.670 -2.461 -3.467 1.00 92.38 99 PRO A O 1
ATOM 785 N N . TYR A 1 100 ? -2.761 -4.244 -2.656 1.00 91.56 100 TYR A N 1
ATOM 786 C CA . TYR A 1 100 ? -3.082 -4.828 -3.942 1.00 91.56 100 TYR A CA 1
ATOM 787 C C . TYR A 1 100 ? -4.114 -4.009 -4.719 1.00 91.56 100 TYR A C 1
ATOM 789 O O . TYR A 1 100 ? -5.141 -3.574 -4.187 1.00 91.56 100 TYR A O 1
ATOM 797 N N . SER A 1 101 ? -3.877 -3.847 -6.021 1.00 87.12 101 SER A N 1
ATOM 798 C CA . SER A 1 101 ? -4.795 -3.166 -6.939 1.00 87.12 101 SER A CA 1
ATOM 799 C C . SER A 1 101 ? -4.943 -3.904 -8.277 1.00 87.12 101 SER A C 1
ATOM 801 O O . SER A 1 101 ? -4.010 -4.584 -8.702 1.00 87.12 101 SER A O 1
ATOM 803 N N . PRO A 1 102 ? -6.103 -3.801 -8.960 1.00 87.62 102 PRO A N 1
ATOM 804 C CA . PRO A 1 102 ? -6.280 -4.441 -10.259 1.00 87.62 102 PRO A CA 1
ATOM 805 C C . PRO A 1 102 ? -5.305 -3.873 -11.293 1.00 87.62 102 PRO A C 1
ATOM 807 O O . PRO A 1 102 ? -5.290 -2.663 -11.529 1.00 87.62 102 PRO A O 1
ATOM 810 N N . GLY A 1 103 ? -4.546 -4.741 -11.956 1.00 85.81 103 GLY A N 1
ATOM 811 C CA . GLY A 1 103 ? -3.546 -4.328 -12.935 1.00 85.81 103 GLY A CA 1
ATOM 812 C C . GLY A 1 103 ? -2.859 -5.512 -13.608 1.00 85.81 103 GLY A C 1
ATOM 813 O O . GLY A 1 103 ? -2.931 -6.643 -13.136 1.00 85.81 103 GLY A O 1
ATOM 814 N N . THR A 1 104 ? -2.238 -5.249 -14.756 1.00 80.56 104 THR A N 1
ATOM 815 C CA . THR A 1 104 ? -1.473 -6.237 -15.544 1.00 80.56 104 THR A CA 1
ATOM 816 C C . THR A 1 104 ? -0.282 -5.584 -16.253 1.00 80.56 104 THR A C 1
ATOM 818 O O . THR A 1 104 ? 0.164 -6.066 -17.291 1.00 80.56 104 THR A O 1
ATOM 821 N N . ALA A 1 105 ? 0.157 -4.419 -15.781 1.00 82.06 105 ALA A N 1
ATOM 822 C CA . ALA A 1 105 ? 1.204 -3.608 -16.396 1.00 82.06 105 ALA A CA 1
ATOM 823 C C . ALA A 1 105 ? 2.578 -3.816 -15.724 1.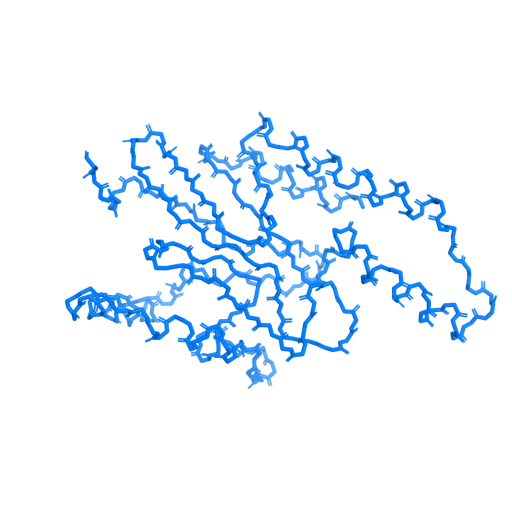00 82.06 105 ALA A C 1
ATOM 825 O O . ALA A 1 105 ? 3.519 -3.063 -15.988 1.00 82.06 105 ALA A O 1
ATOM 826 N N . GLY A 1 106 ? 2.692 -4.823 -14.852 1.00 82.88 106 GLY A N 1
ATOM 827 C CA . GLY A 1 106 ? 3.922 -5.180 -14.152 1.00 82.88 106 GLY A CA 1
ATOM 828 C C . GLY A 1 106 ? 4.326 -4.133 -13.116 1.00 82.88 106 GLY A C 1
ATOM 829 O O . GLY A 1 106 ? 5.518 -3.891 -12.920 1.00 82.88 106 GLY A O 1
ATOM 830 N N . TRP A 1 107 ? 3.362 -3.422 -12.523 1.00 89.56 107 TRP A N 1
ATOM 831 C CA . TRP A 1 107 ? 3.619 -2.577 -11.352 1.00 89.56 107 TRP A CA 1
ATOM 832 C C . TRP A 1 107 ? 3.600 -3.411 -10.069 1.00 89.56 107 TRP A C 1
ATOM 834 O O . TRP A 1 107 ? 3.174 -4.564 -10.069 1.00 89.56 107 TRP A O 1
ATOM 844 N N . ALA A 1 108 ? 4.076 -2.823 -8.971 1.00 90.50 108 ALA A N 1
ATOM 845 C CA . ALA A 1 108 ? 4.045 -3.487 -7.676 1.00 90.50 108 ALA A CA 1
ATOM 846 C C . ALA A 1 108 ? 2.597 -3.788 -7.263 1.00 90.50 108 ALA A C 1
ATOM 848 O O . ALA A 1 108 ? 1.696 -2.995 -7.540 1.00 90.50 108 ALA A O 1
ATOM 849 N N . PHE A 1 109 ? 2.378 -4.899 -6.565 1.00 92.31 109 PHE A N 1
ATOM 850 C CA . PHE A 1 109 ? 1.088 -5.241 -5.963 1.00 92.31 109 PHE A CA 1
ATOM 851 C C . PHE A 1 109 ? -0.088 -5.209 -6.963 1.00 92.31 109 PHE A C 1
ATOM 853 O O . PHE A 1 109 ? -1.221 -4.864 -6.614 1.00 92.31 109 PHE A O 1
ATOM 860 N N . GLU A 1 110 ? 0.161 -5.550 -8.227 1.00 92.00 110 GLU A N 1
ATOM 861 C CA . GLU A 1 110 ? -0.892 -5.739 -9.223 1.00 92.00 110 GLU A CA 1
ATOM 862 C C . GLU A 1 110 ? -1.441 -7.168 -9.192 1.00 92.00 110 GLU A C 1
ATOM 864 O O . GLU A 1 110 ? -0.724 -8.130 -8.920 1.00 92.00 110 GLU A O 1
ATOM 869 N N . TYR A 1 111 ? -2.726 -7.317 -9.509 1.00 90.12 111 TYR A N 1
ATOM 870 C CA . TYR A 1 111 ? -3.350 -8.625 -9.689 1.00 90.12 111 TYR A CA 1
ATOM 871 C C . TYR A 1 111 ? -4.388 -8.630 -10.811 1.00 90.12 111 TYR A C 1
ATOM 873 O O . TYR A 1 111 ? -5.051 -7.628 -11.095 1.00 90.12 111 TYR A O 1
ATOM 881 N N . SER A 1 112 ? -4.602 -9.819 -11.378 1.00 86.25 112 SER A N 1
ATOM 882 C CA . SER A 1 112 ? -5.740 -10.128 -12.252 1.00 86.25 112 SER A CA 1
ATOM 883 C C . SER A 1 112 ? -6.976 -10.561 -11.457 1.00 86.25 112 SER A C 1
ATOM 885 O O . SER A 1 112 ? -8.094 -10.154 -11.767 1.00 86.25 112 SER A O 1
ATOM 887 N N . THR A 1 113 ? -6.767 -11.344 -10.398 1.00 84.31 113 THR A N 1
ATOM 888 C CA . THR A 1 113 ? -7.778 -11.753 -9.418 1.00 84.31 113 THR A CA 1
ATOM 889 C C . THR A 1 113 ? -7.172 -11.736 -8.027 1.00 84.31 113 THR A C 1
ATOM 891 O O . THR A 1 113 ? -6.090 -12.291 -7.842 1.00 84.31 113 THR A O 1
ATOM 894 N N . HIS A 1 114 ? -7.881 -11.165 -7.057 1.00 86.69 114 HIS A N 1
ATOM 895 C CA . HIS A 1 114 ? -7.439 -11.154 -5.665 1.00 86.69 114 HIS A CA 1
ATOM 896 C C . HIS A 1 114 ? -8.601 -11.408 -4.722 1.00 86.69 114 HIS A C 1
ATOM 898 O O . HIS A 1 114 ? -9.707 -10.913 -4.956 1.00 86.69 114 HIS A O 1
ATOM 904 N N . ASP A 1 115 ? -8.355 -12.194 -3.682 1.00 85.38 115 ASP A N 1
ATOM 905 C CA . ASP A 1 115 ? -9.338 -12.454 -2.638 1.00 85.38 115 ASP A CA 1
ATOM 906 C C . ASP A 1 115 ? -8.958 -11.664 -1.388 1.00 85.38 115 ASP A C 1
ATOM 908 O O . ASP A 1 115 ? -7.926 -11.907 -0.761 1.00 85.38 115 ASP A O 1
ATOM 912 N N . PHE A 1 116 ? -9.781 -10.674 -1.051 1.00 83.12 116 PHE A N 1
ATOM 913 C CA . PHE A 1 116 ? -9.553 -9.858 0.129 1.00 83.12 116 PHE A CA 1
ATOM 914 C C . PHE A 1 116 ? -10.152 -10.585 1.326 1.00 83.12 116 PHE A C 1
ATOM 916 O O . PHE A 1 116 ? -11.359 -10.512 1.548 1.00 83.12 116 PHE A O 1
ATOM 923 N N . ASN A 1 117 ? -9.308 -11.237 2.125 1.00 87.38 117 ASN A N 1
ATOM 924 C CA . ASN A 1 117 ? -9.720 -11.927 3.349 1.00 87.38 117 ASN A CA 1
ATOM 925 C C . ASN A 1 117 ? -10.086 -10.935 4.477 1.00 87.38 117 ASN A C 1
ATOM 927 O O . ASN A 1 117 ? -9.443 -10.885 5.525 1.00 87.38 117 ASN A O 1
ATOM 931 N N . ILE A 1 118 ? -11.088 -10.088 4.227 1.00 82.94 118 ILE A N 1
ATOM 932 C CA . ILE A 1 118 ? -11.614 -9.105 5.173 1.00 82.94 118 ILE A CA 1
ATOM 933 C C . ILE A 1 118 ? -12.513 -9.847 6.154 1.00 82.94 118 ILE A C 1
ATOM 935 O O . ILE A 1 118 ? -13.626 -10.251 5.819 1.00 82.94 118 ILE A O 1
ATOM 939 N N . GLU A 1 119 ? -12.025 -10.009 7.375 1.00 83.12 119 GLU A N 1
ATOM 940 C CA . GLU A 1 119 ? -12.733 -10.732 8.423 1.00 83.12 119 GLU A CA 1
ATOM 941 C C . GLU A 1 119 ? -14.003 -10.009 8.903 1.00 83.12 119 GLU A C 1
ATOM 943 O O . GLU A 1 119 ? -14.141 -8.780 8.852 1.00 83.12 119 GLU A O 1
ATOM 948 N N . GLU A 1 120 ? -14.937 -10.784 9.456 1.00 77.69 120 GLU A N 1
ATOM 949 C CA . GLU A 1 120 ? -16.067 -10.219 10.187 1.00 77.69 120 GLU A CA 1
ATOM 950 C C . GLU A 1 120 ? -15.571 -9.386 11.383 1.00 77.69 120 GLU A C 1
ATOM 952 O O . GLU A 1 120 ? -14.564 -9.695 12.036 1.00 77.69 120 GLU A O 1
ATOM 957 N N . GLY A 1 121 ? -16.268 -8.279 11.642 1.00 73.94 121 GLY A N 1
ATOM 958 C CA . GLY A 1 121 ? -15.903 -7.337 12.696 1.00 73.94 121 GLY A CA 1
ATOM 959 C C . GLY A 1 121 ? -14.728 -6.413 12.360 1.00 73.94 121 GLY A C 1
ATOM 960 O O . GLY A 1 121 ? -14.320 -5.656 13.230 1.00 73.94 121 GLY A O 1
ATOM 961 N N . THR A 1 122 ? -14.184 -6.419 11.133 1.00 76.56 122 THR A N 1
ATOM 962 C CA . THR A 1 122 ? -13.203 -5.401 10.722 1.00 76.56 122 THR A CA 1
ATOM 963 C C . THR A 1 122 ? -13.823 -4.002 10.776 1.00 76.56 122 THR A C 1
ATOM 965 O O . THR A 1 122 ? -14.781 -3.694 10.062 1.00 76.56 122 THR A O 1
ATOM 968 N N . ASP A 1 123 ? -13.229 -3.107 11.551 1.00 76.38 123 ASP A N 1
ATOM 969 C CA . ASP A 1 123 ? -13.691 -1.731 11.702 1.00 76.38 123 ASP A CA 1
ATOM 970 C C . ASP A 1 123 ? -13.243 -0.849 10.530 1.00 76.38 123 ASP A C 1
ATOM 972 O O . ASP A 1 123 ? -14.026 -0.058 9.995 1.00 76.38 123 ASP A O 1
ATOM 976 N N . VAL A 1 124 ? -11.983 -1.000 10.105 1.00 80.69 124 VAL A N 1
ATOM 977 C CA . VAL A 1 124 ? -11.335 -0.150 9.094 1.00 80.69 124 VAL A CA 1
ATOM 978 C C . VAL A 1 124 ? -10.708 -1.007 8.002 1.00 80.69 124 VAL A C 1
ATOM 980 O O . VAL A 1 124 ? -10.009 -1.971 8.283 1.00 80.69 124 VAL A O 1
ATOM 983 N N . VAL A 1 125 ? -10.932 -0.629 6.745 1.00 80.31 125 VAL A N 1
ATOM 984 C CA . VAL A 1 125 ? -10.293 -1.244 5.575 1.00 80.31 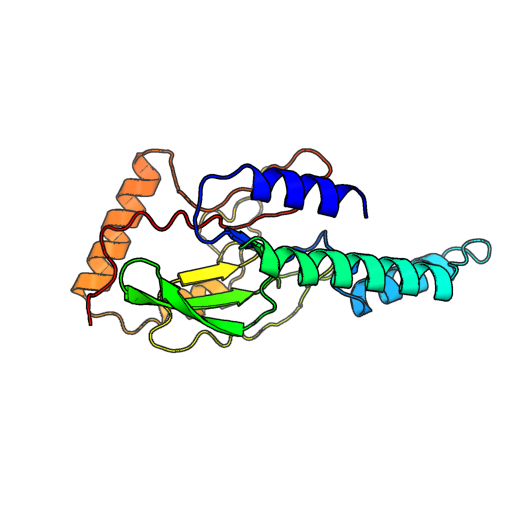125 VAL A CA 1
ATOM 985 C C . VAL A 1 125 ? -9.408 -0.195 4.909 1.00 80.31 125 VAL A C 1
ATOM 987 O O . VAL A 1 125 ? -9.882 0.884 4.550 1.00 80.31 125 VAL A O 1
ATOM 990 N N . VAL A 1 126 ? -8.124 -0.505 4.754 1.00 84.00 126 VAL A N 1
ATOM 991 C CA . VAL A 1 126 ? -7.123 0.332 4.092 1.00 84.00 126 VAL A CA 1
ATOM 992 C C . VAL A 1 126 ? -6.634 -0.394 2.850 1.00 84.00 126 VAL A C 1
ATOM 994 O O . VAL A 1 126 ? -6.087 -1.486 2.938 1.00 84.00 126 VAL A O 1
ATOM 997 N N . THR A 1 127 ? -6.861 0.206 1.687 1.00 85.31 127 THR A N 1
ATOM 998 C CA . THR A 1 127 ? -6.490 -0.370 0.390 1.00 85.31 127 THR A CA 1
ATOM 999 C C . THR A 1 127 ? -5.766 0.663 -0.460 1.00 85.31 127 THR A C 1
ATOM 1001 O O . THR A 1 127 ? -5.977 1.867 -0.288 1.00 85.31 127 THR A O 1
ATOM 1004 N N . HIS A 1 128 ? -4.890 0.207 -1.357 1.00 86.94 128 HIS A N 1
ATOM 1005 C CA . HIS A 1 128 ? -4.211 1.096 -2.308 1.00 86.94 128 HIS A CA 1
ATOM 1006 C C . HIS A 1 128 ? -5.192 1.670 -3.339 1.00 86.94 128 HIS A C 1
ATOM 1008 O O . HIS A 1 128 ? -5.252 2.875 -3.566 1.00 86.94 128 HIS A O 1
ATOM 1014 N N . GLY A 1 129 ? -6.006 0.804 -3.945 1.00 81.12 129 GLY A N 1
ATOM 1015 C CA . GLY A 1 129 ? -7.001 1.195 -4.945 1.00 81.12 129 GLY A CA 1
ATOM 1016 C C . GLY A 1 129 ? -8.406 1.397 -4.363 1.00 81.12 129 GLY A C 1
ATOM 1017 O O . GLY A 1 129 ? -8.776 0.721 -3.404 1.00 81.12 129 GLY A O 1
ATOM 1018 N N . PRO A 1 130 ? -9.240 2.269 -4.960 1.00 77.38 130 PRO A N 1
ATOM 1019 C CA . PRO A 1 130 ? -10.615 2.454 -4.512 1.00 77.38 130 PRO A CA 1
ATOM 1020 C C . PRO A 1 130 ? -11.509 1.244 -4.856 1.00 77.38 130 PRO A C 1
ATOM 1022 O O . PRO A 1 130 ? -11.277 0.554 -5.857 1.00 77.38 130 PRO A O 1
ATOM 1025 N N . PRO A 1 131 ? -12.592 1.001 -4.097 1.00 75.75 131 PRO A N 1
ATOM 1026 C CA . PRO A 1 131 ? -13.646 0.084 -4.514 1.00 75.75 131 PRO A CA 1
ATOM 1027 C C . PRO A 1 131 ? -14.396 0.631 -5.734 1.00 75.75 131 PRO A C 1
ATOM 1029 O O . PRO A 1 131 ? -14.602 1.836 -5.884 1.00 75.75 131 PRO A O 1
ATOM 1032 N N . ARG A 1 132 ? -14.844 -0.263 -6.620 1.00 73.94 132 ARG A N 1
ATOM 1033 C CA . ARG A 1 132 ? -15.606 0.120 -7.816 1.00 73.94 132 ARG A CA 1
ATOM 1034 C C . ARG A 1 132 ? -16.864 0.903 -7.447 1.00 73.94 132 ARG A C 1
ATOM 1036 O O . ARG A 1 132 ? -17.610 0.513 -6.558 1.00 73.94 132 ARG A O 1
ATOM 1043 N N . GLY A 1 133 ? -17.123 1.982 -8.179 1.00 65.75 133 GLY A N 1
ATOM 1044 C CA . GLY A 1 133 ? -18.273 2.861 -7.968 1.00 65.75 133 GLY A CA 1
ATOM 1045 C C . GLY A 1 133 ? -18.099 3.906 -6.863 1.00 65.75 133 GLY A C 1
ATOM 1046 O O . GLY A 1 133 ? -18.966 4.770 -6.727 1.00 65.75 133 GLY A O 1
ATOM 1047 N N . ILE A 1 134 ? -16.998 3.876 -6.104 1.00 68.38 134 ILE A N 1
ATOM 1048 C CA . ILE A 1 134 ? -16.724 4.817 -5.013 1.00 68.38 134 ILE A CA 1
ATOM 1049 C C . ILE A 1 134 ? -15.434 5.569 -5.330 1.00 68.38 134 ILE A C 1
ATOM 1051 O O . ILE A 1 134 ? -14.348 5.019 -5.195 1.00 68.38 134 ILE A O 1
ATOM 1055 N N . LEU A 1 135 ? -15.560 6.836 -5.740 1.00 70.56 135 LEU A N 1
ATOM 1056 C CA . LEU A 1 135 ? -14.423 7.703 -6.101 1.00 70.56 135 LEU A CA 1
ATOM 1057 C C . LEU A 1 135 ? -13.429 7.044 -7.068 1.00 70.56 135 LEU A C 1
ATOM 1059 O O . LEU A 1 135 ? -12.221 7.242 -6.980 1.00 70.56 135 LEU A O 1
ATOM 1063 N N . ASP A 1 136 ? -13.953 6.237 -7.985 1.00 72.31 136 ASP A N 1
ATOM 1064 C CA . ASP A 1 136 ? -13.154 5.356 -8.824 1.00 72.31 136 ASP A CA 1
ATOM 1065 C C . ASP A 1 136 ? -12.985 5.865 -10.255 1.00 72.31 136 ASP A C 1
ATOM 1067 O O . ASP A 1 136 ? -12.507 5.128 -11.112 1.00 72.31 136 ASP A O 1
ATOM 1071 N N . ILE A 1 137 ? -13.412 7.095 -10.533 1.00 72.62 137 ILE A N 1
ATOM 1072 C CA . ILE A 1 137 ? -13.327 7.712 -11.855 1.00 72.62 137 ILE A CA 1
ATOM 1073 C C . ILE A 1 137 ? -12.007 8.481 -11.937 1.00 72.62 137 ILE A C 1
ATOM 1075 O O . ILE A 1 137 ? -11.778 9.399 -11.152 1.00 72.62 137 ILE A O 1
ATOM 1079 N N . SER A 1 138 ? -11.143 8.103 -12.879 1.00 76.19 138 SER A N 1
ATOM 1080 C CA . SER A 1 138 ? -9.908 8.836 -13.170 1.00 76.19 138 SER A CA 1
ATOM 1081 C C . SER A 1 138 ? -10.189 10.160 -13.889 1.00 76.19 138 SER A C 1
ATOM 1083 O O . SER A 1 138 ? -11.287 10.378 -14.400 1.00 76.19 138 SER A O 1
ATOM 1085 N N . GLU A 1 139 ? -9.177 11.022 -14.016 1.00 73.12 139 GLU A N 1
ATOM 1086 C CA . GLU A 1 139 ? -9.278 12.265 -14.802 1.00 73.12 139 GLU A CA 1
ATOM 1087 C C . GLU A 1 139 ? -9.719 12.018 -16.255 1.00 73.12 139 GLU A C 1
ATOM 1089 O O . GLU A 1 139 ? -10.443 12.821 -16.836 1.00 73.12 139 GLU A O 1
ATOM 1094 N N . GLY A 1 140 ? -9.360 10.861 -16.824 1.00 75.44 140 GLY A N 1
ATOM 1095 C CA . GLY A 1 140 ? -9.796 10.424 -18.154 1.00 75.44 140 GLY A CA 1
ATOM 1096 C C . GLY A 1 140 ? -11.216 9.844 -18.209 1.00 75.44 140 GLY A C 1
ATOM 1097 O O . GLY A 1 140 ? -11.582 9.239 -19.213 1.00 75.44 140 GLY A O 1
ATOM 1098 N N . GLY A 1 141 ? -12.002 9.941 -17.132 1.00 77.00 141 GLY A N 1
ATOM 1099 C CA . GLY A 1 141 ? -13.377 9.435 -17.062 1.00 77.00 141 GLY A CA 1
ATOM 1100 C C . GLY A 1 141 ? -13.498 7.909 -16.963 1.00 77.00 141 GLY A C 1
ATOM 1101 O O . GLY A 1 141 ? -14.605 7.369 -17.024 1.00 77.00 141 GLY A O 1
ATOM 1102 N N . LYS A 1 142 ? -12.383 7.185 -16.807 1.00 77.88 142 LYS A N 1
ATOM 1103 C CA . LYS A 1 142 ? -12.367 5.719 -16.734 1.00 77.88 142 LYS A CA 1
ATOM 1104 C C . LYS A 1 142 ? -12.574 5.251 -15.296 1.00 77.88 142 LYS A C 1
ATOM 1106 O O . LYS A 1 142 ? -11.965 5.785 -14.375 1.00 77.88 142 LYS A O 1
ATOM 1111 N N . ARG A 1 143 ? -13.380 4.201 -15.109 1.00 77.56 143 ARG A N 1
ATOM 1112 C CA . ARG A 1 143 ? -13.497 3.511 -13.815 1.00 77.56 143 ARG A CA 1
ATOM 1113 C C . ARG A 1 143 ? -12.284 2.622 -13.556 1.00 77.56 143 ARG A C 1
ATOM 1115 O O . ARG A 1 143 ? -12.051 1.680 -14.313 1.00 77.56 143 ARG A O 1
ATOM 1122 N N . MET A 1 144 ? -11.569 2.909 -12.477 1.00 78.50 144 MET A N 1
ATOM 1123 C CA . MET A 1 144 ? -10.351 2.228 -12.031 1.00 78.50 144 MET A CA 1
ATOM 1124 C C . MET A 1 144 ? -10.563 1.383 -10.769 1.00 78.50 144 MET A C 1
ATOM 1126 O O . MET A 1 144 ? -9.642 0.713 -10.317 1.00 78.50 144 MET A O 1
ATOM 1130 N N . GLY A 1 145 ? -11.761 1.419 -10.184 1.00 74.69 145 GLY A N 1
ATOM 1131 C CA . GLY A 1 145 ? -12.018 0.787 -8.895 1.00 74.69 145 GLY A CA 1
ATOM 1132 C C . GLY A 1 145 ? -12.193 -0.723 -8.986 1.00 74.69 145 GLY A C 1
ATOM 1133 O O . GLY A 1 145 ? -12.697 -1.256 -9.982 1.00 74.69 145 GLY A O 1
ATOM 1134 N N . CYS A 1 146 ? -11.817 -1.402 -7.905 1.00 78.81 146 CYS A N 1
ATOM 1135 C CA . CYS A 1 146 ? -11.870 -2.852 -7.788 1.00 78.81 146 CYS A CA 1
ATOM 1136 C C . CYS A 1 146 ? -13.315 -3.359 -7.588 1.00 78.81 146 CYS A C 1
ATOM 1138 O O . CYS A 1 146 ? -13.956 -3.006 -6.589 1.00 78.81 146 CYS A O 1
ATOM 1140 N N . PRO A 1 147 ? -13.848 -4.211 -8.490 1.00 73.31 147 PRO A N 1
ATOM 1141 C CA . PRO A 1 147 ? -15.164 -4.822 -8.308 1.00 73.31 147 PRO A CA 1
ATOM 1142 C C . PRO A 1 147 ? -15.236 -5.753 -7.086 1.00 73.31 147 PRO A C 1
ATOM 1144 O O . PRO A 1 147 ? -16.222 -5.715 -6.354 1.00 73.31 147 PRO A O 1
ATOM 1147 N N . GLN A 1 148 ? -14.192 -6.557 -6.850 1.00 74.19 148 GLN A N 1
ATOM 1148 C CA . GLN A 1 148 ? -14.141 -7.540 -5.758 1.00 74.19 148 GLN A CA 1
ATOM 1149 C C . GLN A 1 148 ? -14.141 -6.856 -4.382 1.00 74.19 148 GLN A C 1
ATOM 1151 O O . GLN A 1 148 ? -14.826 -7.305 -3.466 1.00 74.19 148 GLN A O 1
ATOM 1156 N N . LEU A 1 149 ? -13.449 -5.719 -4.246 1.00 71.69 149 LEU A N 1
ATOM 1157 C CA . LEU A 1 149 ? -13.429 -4.932 -3.012 1.00 71.69 149 LEU A CA 1
ATOM 1158 C C . LEU A 1 149 ? -14.809 -4.344 -2.691 1.00 71.69 149 LEU A C 1
ATOM 1160 O O . LEU A 1 149 ? -15.233 -4.345 -1.538 1.00 71.69 149 LEU A O 1
ATOM 1164 N N . PHE A 1 150 ? -15.543 -3.877 -3.706 1.00 68.69 150 PHE A N 1
ATOM 1165 C CA . PHE A 1 150 ? -16.906 -3.381 -3.504 1.00 68.69 150 PHE A CA 1
ATOM 1166 C C . PHE A 1 150 ? -17.851 -4.488 -3.018 1.00 68.69 150 PHE A C 1
ATOM 1168 O O . PHE A 1 150 ? -18.645 -4.252 -2.111 1.00 68.69 150 PHE A O 1
ATOM 1175 N N . GLN A 1 151 ? -17.737 -5.700 -3.575 1.00 66.19 151 GLN A N 1
ATOM 1176 C CA . GLN A 1 151 ? -18.522 -6.854 -3.124 1.00 66.19 151 GLN A CA 1
ATOM 1177 C C . GLN A 1 151 ? -18.265 -7.154 -1.642 1.00 66.19 151 GLN A C 1
ATOM 1179 O O . GLN A 1 151 ? -19.215 -7.227 -0.867 1.00 66.19 151 GLN A O 1
ATOM 1184 N N . HIS A 1 152 ? -17.001 -7.217 -1.215 1.00 65.56 152 HIS A N 1
ATOM 1185 C CA . HIS A 1 152 ? -16.655 -7.469 0.190 1.00 65.56 152 HIS A CA 1
ATOM 1186 C C . HIS A 1 152 ? -17.181 -6.388 1.145 1.00 65.56 152 HIS A C 1
ATOM 1188 O O . HIS A 1 152 ? -17.658 -6.698 2.235 1.00 65.56 152 HIS A O 1
ATOM 1194 N N . LEU A 1 153 ? -17.162 -5.116 0.733 1.00 64.25 153 LEU A N 1
ATOM 1195 C CA . LEU A 1 153 ? -17.735 -4.027 1.530 1.00 64.25 153 LEU A CA 1
ATOM 1196 C C . LEU A 1 153 ? -19.272 -4.078 1.587 1.00 64.25 153 LEU A C 1
ATOM 1198 O O . LEU A 1 153 ? -19.852 -3.664 2.590 1.00 64.25 153 LEU A O 1
ATOM 1202 N N . GLY A 1 154 ? -19.924 -4.585 0.537 1.00 52.53 154 GLY A N 1
ATOM 1203 C CA . GLY A 1 154 ? -21.381 -4.712 0.433 1.00 52.53 154 GLY A CA 1
ATOM 1204 C C . GLY A 1 154 ? -21.985 -5.920 1.159 1.00 52.53 154 GLY A C 1
ATOM 1205 O O . GLY A 1 154 ? -23.189 -5.928 1.395 1.00 52.53 154 GLY A O 1
ATOM 1206 N N . HIS A 1 155 ? -21.173 -6.913 1.538 1.00 48.72 155 HIS A N 1
ATOM 1207 C CA . HIS A 1 155 ? -21.604 -8.127 2.253 1.00 48.72 155 HIS A CA 1
ATOM 1208 C C . HIS A 1 155 ? -21.414 -8.064 3.774 1.00 48.72 155 HIS A C 1
ATOM 1210 O O . HIS A 1 155 ? -21.560 -9.072 4.465 1.00 48.72 155 HIS A O 1
ATOM 1216 N N . ARG A 1 156 ? -21.117 -6.884 4.324 1.00 53.97 156 ARG A N 1
ATOM 1217 C CA . ARG A 1 156 ? -21.119 -6.689 5.774 1.00 53.97 156 ARG A CA 1
ATOM 1218 C C . ARG A 1 156 ? -22.551 -6.850 6.280 1.00 53.97 156 ARG A C 1
ATOM 1220 O O . ARG A 1 156 ? -23.398 -6.015 5.976 1.00 53.97 156 ARG A O 1
ATOM 1227 N N . ASN A 1 157 ? -22.810 -7.914 7.044 1.00 49.81 157 ASN A N 1
ATOM 1228 C CA . ASN A 1 157 ? -24.053 -8.137 7.796 1.00 49.81 157 ASN A CA 1
ATOM 1229 C C . ASN A 1 157 ? -24.178 -7.122 8.948 1.00 49.81 157 ASN A C 1
ATOM 1231 O O . ASN A 1 157 ? -24.327 -7.478 10.116 1.00 49.81 157 ASN A O 1
ATOM 1235 N N . ASP A 1 158 ? -24.064 -5.836 8.632 1.00 56.12 158 ASP A N 1
ATOM 1236 C CA . ASP A 1 158 ? -24.316 -4.774 9.583 1.00 56.12 158 ASP A CA 1
ATOM 1237 C C . ASP A 1 158 ? -25.818 -4.771 9.917 1.00 56.12 158 ASP A C 1
ATOM 1239 O O . ASP A 1 158 ? -26.647 -4.900 9.007 1.00 56.12 158 ASP A O 1
ATOM 1243 N N . PRO A 1 159 ? -26.199 -4.566 11.190 1.00 60.03 159 PRO A N 1
ATOM 1244 C CA . PRO A 1 159 ? -27.574 -4.235 11.537 1.00 60.03 159 PRO A CA 1
ATOM 1245 C C . PRO A 1 159 ? -28.080 -3.084 10.662 1.00 60.03 159 PRO A C 1
ATOM 1247 O O . PRO A 1 159 ? -27.331 -2.148 10.365 1.00 60.03 159 PRO A O 1
ATOM 1250 N N . GLU A 1 160 ? -29.347 -3.134 10.260 1.00 61.44 160 GLU A N 1
ATOM 1251 C CA . GLU A 1 160 ? -29.910 -2.216 9.262 1.00 61.44 160 GLU A CA 1
ATOM 1252 C C . GLU A 1 160 ? -29.732 -0.735 9.638 1.00 61.44 160 GLU A C 1
ATOM 1254 O O . GLU A 1 160 ? -29.423 0.093 8.782 1.00 61.44 160 GLU A O 1
ATOM 1259 N N . GLU A 1 161 ? -29.786 -0.425 10.934 1.00 57.28 161 GLU A N 1
ATOM 1260 C CA . GLU A 1 161 ? -29.515 0.901 11.497 1.00 57.28 161 GLU A CA 1
ATOM 1261 C C . GLU A 1 161 ? -28.071 1.374 11.253 1.00 57.28 161 GLU A C 1
ATOM 1263 O O . GLU A 1 161 ? -27.836 2.531 10.901 1.00 57.28 161 GLU A O 1
ATOM 1268 N N . VAL A 1 162 ? -27.084 0.481 11.384 1.00 51.97 162 VAL A N 1
ATOM 1269 C CA . VAL A 1 162 ? -25.662 0.781 11.142 1.00 51.97 162 VAL A CA 1
ATOM 1270 C C . VAL A 1 162 ? -25.412 0.969 9.648 1.00 51.97 162 VAL A C 1
ATOM 1272 O O . VAL A 1 162 ? -24.727 1.915 9.248 1.00 51.97 162 VAL A O 1
ATOM 1275 N N . ALA A 1 163 ? -26.002 0.111 8.814 1.00 51.59 163 ALA A N 1
ATOM 1276 C CA . ALA A 1 163 ? -25.934 0.243 7.364 1.00 51.59 163 ALA A CA 1
ATOM 1277 C C . ALA A 1 163 ? -26.580 1.558 6.891 1.00 51.59 163 ALA A C 1
ATOM 1279 O O . ALA A 1 163 ? -26.024 2.257 6.041 1.00 51.59 163 ALA A O 1
ATOM 1280 N N . GLN A 1 164 ? -27.723 1.937 7.468 1.00 52.84 164 GLN A N 1
ATOM 1281 C CA . GLN A 1 164 ? -28.407 3.191 7.169 1.00 52.84 164 GLN A CA 1
ATOM 1282 C C . GLN A 1 164 ? -27.598 4.411 7.622 1.00 52.84 164 GLN A C 1
ATOM 1284 O O . GLN A 1 164 ? -27.366 5.304 6.808 1.00 52.84 164 GLN A O 1
ATOM 1289 N N . ALA A 1 165 ? -27.065 4.412 8.845 1.00 52.25 165 ALA A N 1
ATOM 1290 C CA . ALA A 1 165 ? -26.199 5.485 9.330 1.00 52.25 165 ALA A CA 1
ATOM 1291 C C . ALA A 1 165 ? -24.942 5.654 8.458 1.00 52.25 165 ALA A C 1
ATOM 1293 O O . ALA A 1 165 ? -24.504 6.777 8.203 1.00 52.25 165 ALA A O 1
ATOM 1294 N N . ARG A 1 166 ? -24.366 4.553 7.951 1.00 51.53 166 ARG A N 1
ATOM 1295 C CA . ARG A 1 166 ? -23.248 4.589 6.993 1.00 51.53 166 ARG A CA 1
ATOM 1296 C C . ARG A 1 166 ? -23.668 5.198 5.652 1.00 51.53 166 ARG A C 1
ATOM 1298 O O . ARG A 1 166 ? -22.935 6.041 5.139 1.00 51.53 166 ARG A O 1
ATOM 1305 N N . ARG A 1 167 ? -24.837 4.829 5.110 1.00 54.38 167 ARG A N 1
ATOM 1306 C CA . ARG A 1 167 ? -25.387 5.398 3.860 1.00 54.38 167 ARG A CA 1
ATOM 1307 C C . ARG A 1 167 ? -25.660 6.898 3.976 1.00 54.38 167 ARG A C 1
ATOM 1309 O O . ARG A 1 167 ? -25.206 7.661 3.132 1.00 54.38 167 ARG A O 1
ATOM 1316 N N . GLU A 1 168 ? -26.340 7.332 5.033 1.00 55.78 168 GLU A N 1
ATOM 1317 C CA . GLU A 1 168 ? -26.656 8.748 5.271 1.00 55.78 168 GLU A CA 1
ATOM 1318 C C . GLU A 1 168 ? -25.386 9.585 5.442 1.00 55.78 168 GLU A C 1
ATOM 1320 O O . GLU A 1 168 ? -25.226 10.638 4.823 1.00 55.78 168 GLU A O 1
ATOM 1325 N N . ARG A 1 169 ? -24.429 9.068 6.218 1.00 49.38 169 ARG A N 1
ATOM 1326 C CA . ARG A 1 169 ? -23.125 9.698 6.418 1.00 49.38 169 ARG A CA 1
ATOM 1327 C C . ARG A 1 169 ? -22.320 9.763 5.111 1.00 49.38 169 ARG A C 1
ATOM 1329 O O . ARG A 1 169 ? -21.660 10.766 4.857 1.00 49.38 169 ARG A O 1
ATOM 1336 N N . PHE A 1 170 ? -22.416 8.750 4.250 1.00 48.72 170 PHE A N 1
ATOM 1337 C CA . PHE A 1 170 ? -21.789 8.744 2.924 1.00 48.72 170 PHE A CA 1
ATOM 1338 C C . PHE A 1 170 ? -22.389 9.794 1.972 1.00 48.72 170 PHE A C 1
ATOM 1340 O O . PHE A 1 170 ? -21.642 10.514 1.308 1.00 48.72 170 PHE A O 1
ATOM 1347 N N . GLU A 1 171 ? -23.714 9.949 1.939 1.00 53.06 171 GLU A N 1
ATOM 1348 C CA . GLU A 1 171 ? -24.378 11.002 1.152 1.00 53.06 171 GLU A CA 1
ATOM 1349 C C . GLU A 1 171 ? -24.082 12.410 1.699 1.00 53.06 171 GLU A C 1
ATOM 1351 O O . GLU A 1 171 ? -23.844 13.357 0.939 1.00 53.06 171 GLU A O 1
ATOM 1356 N N . GLN A 1 172 ? -23.972 12.550 3.022 1.00 46.38 172 GLN A N 1
ATOM 1357 C CA . GLN A 1 172 ? -23.499 13.783 3.647 1.00 46.38 172 GLN A CA 1
ATOM 1358 C C . GLN A 1 172 ? -22.057 14.119 3.219 1.00 46.38 172 GLN A C 1
ATOM 1360 O O . GLN A 1 172 ? -21.759 15.271 2.914 1.00 46.38 172 GLN A O 1
ATOM 1365 N N . TYR A 1 173 ? -21.170 13.127 3.104 1.00 49.78 173 TYR A N 1
ATOM 1366 C CA . TYR A 1 173 ? -19.797 13.343 2.631 1.00 49.78 173 TYR A CA 1
ATOM 1367 C C . TYR A 1 173 ? -19.711 13.738 1.156 1.00 49.78 173 TYR A C 1
ATOM 1369 O O . TYR A 1 173 ? -18.906 14.603 0.803 1.00 49.78 173 TYR A O 1
ATOM 1377 N N . LYS A 1 174 ? -20.563 13.170 0.295 1.00 46.00 174 LYS A N 1
ATOM 1378 C CA . LYS A 1 174 ? -20.668 13.604 -1.108 1.00 46.00 174 LYS A CA 1
ATOM 1379 C C . LYS A 1 174 ? -21.089 15.068 -1.222 1.00 46.00 174 LYS A C 1
ATOM 1381 O O . LYS A 1 174 ? -20.512 15.803 -2.018 1.00 46.00 174 LYS A O 1
ATOM 1386 N N . SER A 1 175 ? -22.067 15.498 -0.424 1.00 48.97 175 SER A N 1
ATOM 1387 C CA . SER A 1 175 ? -22.606 16.866 -0.494 1.00 48.97 175 SER A CA 1
ATOM 1388 C C . SER A 1 175 ? -21.663 17.937 0.066 1.00 48.97 175 SER A C 1
ATOM 1390 O O . SER A 1 175 ? -21.729 19.086 -0.359 1.00 48.97 175 SER A O 1
ATOM 1392 N N . GLN A 1 176 ? -20.745 17.573 0.966 1.00 43.19 176 GLN A N 1
ATOM 1393 C CA . GLN A 1 176 ? -19.771 18.501 1.557 1.00 43.19 176 GLN A CA 1
ATOM 1394 C C . GLN A 1 176 ? -18.519 18.732 0.693 1.00 43.19 176 GLN A C 1
ATOM 1396 O O . GLN A 1 176 ? -17.637 19.485 1.099 1.00 43.19 176 GLN A O 1
ATOM 1401 N N . GLY A 1 177 ? -18.390 18.074 -0.469 1.00 33.56 177 GLY A N 1
ATOM 1402 C CA . GLY A 1 177 ? -17.176 18.158 -1.297 1.00 33.56 177 GLY A CA 1
ATOM 1403 C C . GLY A 1 177 ? -15.913 17.647 -0.582 1.00 33.56 177 GLY A C 1
ATOM 1404 O O . GLY A 1 177 ? -14.790 17.939 -0.987 1.00 33.56 177 GLY A O 1
ATOM 1405 N N . HIS A 1 178 ? -16.094 16.901 0.509 1.00 34.41 178 HIS A N 1
ATOM 1406 C CA . HIS A 1 178 ? -15.054 16.332 1.354 1.00 34.41 178 HIS A CA 1
ATOM 1407 C C . HIS A 1 178 ? -15.392 14.861 1.592 1.00 34.41 178 HIS A C 1
ATOM 1409 O O . HIS A 1 178 ? -16.067 14.499 2.554 1.00 34.41 178 HIS A O 1
ATOM 1415 N N . CYS A 1 179 ? -14.896 13.991 0.712 1.00 33.50 179 CYS A N 1
ATOM 1416 C CA . CYS A 1 179 ? -14.810 12.572 1.022 1.00 33.50 179 CYS A CA 1
ATOM 1417 C C . CYS A 1 179 ? -13.448 12.313 1.658 1.00 33.50 179 CYS A C 1
ATOM 1419 O O . CYS A 1 179 ? -12.408 12.498 1.029 1.00 33.50 179 CYS A O 1
ATOM 1421 N N . ARG A 1 180 ? -13.444 11.949 2.939 1.00 43.12 180 ARG A N 1
ATOM 1422 C CA . ARG A 1 180 ? -12.234 12.058 3.752 1.00 43.12 180 ARG A CA 1
ATOM 1423 C C . ARG A 1 180 ? -11.211 10.937 3.596 1.00 43.12 180 ARG A C 1
ATOM 1425 O O . ARG A 1 180 ? -10.266 10.966 4.369 1.00 43.12 180 ARG A O 1
ATOM 1432 N N . ILE A 1 181 ? -11.325 10.002 2.644 1.00 44.88 181 ILE A N 1
ATOM 1433 C CA . ILE A 1 181 ? -10.187 9.126 2.295 1.00 44.88 181 ILE A CA 1
ATOM 1434 C C . ILE A 1 181 ? -10.306 8.489 0.893 1.00 44.88 181 ILE A C 1
ATOM 1436 O O . ILE A 1 181 ? -10.602 7.312 0.731 1.00 44.88 181 ILE A O 1
ATOM 1440 N N . SER A 1 182 ? -10.050 9.300 -0.135 1.00 37.59 182 SER A N 1
ATOM 1441 C CA . SER A 1 182 ? -9.276 8.901 -1.320 1.00 37.59 182 SER A CA 1
ATOM 1442 C C . SER A 1 182 ? -8.321 10.062 -1.588 1.00 37.59 182 SER A C 1
ATOM 1444 O O . SER A 1 182 ? -8.764 11.162 -1.912 1.00 37.59 182 SER A O 1
ATOM 1446 N N . HIS A 1 183 ? -7.028 9.866 -1.331 1.00 40.41 183 HIS A N 1
ATOM 1447 C CA . HIS A 1 183 ? -6.004 10.896 -1.507 1.00 40.41 183 HIS A CA 1
ATOM 1448 C C . HIS A 1 183 ? -5.035 10.425 -2.589 1.00 40.41 183 HIS A C 1
ATOM 1450 O O . HIS A 1 183 ? -4.042 9.768 -2.300 1.00 40.41 183 HIS A O 1
ATOM 1456 N N . SER A 1 184 ? -5.352 10.742 -3.844 1.00 46.50 184 SER A N 1
ATOM 1457 C CA . SER A 1 184 ? -4.428 10.590 -4.968 1.00 46.50 184 SER A CA 1
ATOM 1458 C C . SER A 1 184 ? -3.855 11.963 -5.303 1.00 46.50 184 SER A C 1
ATOM 1460 O O . SER A 1 184 ? -4.553 12.805 -5.863 1.00 46.50 184 SER A O 1
ATOM 1462 N N . THR A 1 185 ? -2.592 12.218 -4.961 1.00 44.66 185 THR A N 1
ATOM 1463 C CA . THR A 1 185 ? -1.863 13.395 -5.455 1.00 44.66 185 THR A CA 1
ATOM 1464 C C . THR A 1 185 ? -1.196 13.022 -6.775 1.00 44.66 185 THR A C 1
ATOM 1466 O O . THR A 1 185 ? -0.002 12.730 -6.832 1.00 44.66 185 THR A O 1
ATOM 1469 N N . ALA A 1 186 ? -1.991 12.961 -7.843 1.00 36.78 186 ALA A N 1
ATOM 1470 C CA . ALA A 1 186 ? -1.501 12.704 -9.190 1.00 36.78 186 ALA A CA 1
ATOM 1471 C C . ALA A 1 186 ? -0.760 13.946 -9.702 1.00 36.78 186 ALA A C 1
ATOM 1473 O O . ALA A 1 186 ? -1.380 14.825 -10.279 1.00 36.78 186 ALA A O 1
ATOM 1474 N N . ASN A 1 187 ? 0.541 14.061 -9.413 1.00 27.03 187 ASN A N 1
ATOM 1475 C CA . ASN A 1 187 ? 1.489 14.914 -10.142 1.00 27.03 187 ASN A CA 1
ATOM 1476 C C . ASN A 1 187 ? 2.932 14.595 -9.716 1.00 27.03 187 ASN A C 1
ATOM 1478 O O . ASN A 1 187 ? 3.558 15.364 -9.000 1.00 27.03 187 ASN A O 1
ATOM 1482 N N . GLY A 1 188 ? 3.451 13.452 -10.176 1.00 24.69 188 GLY A N 1
ATOM 1483 C CA . GLY A 1 188 ? 4.884 13.133 -10.163 1.00 24.69 188 GLY A CA 1
ATOM 1484 C C . GLY A 1 188 ? 5.467 12.719 -8.808 1.00 24.69 188 GLY A C 1
ATOM 1485 O O . GLY A 1 188 ? 5.679 13.550 -7.940 1.00 24.69 188 GLY A O 1
ATOM 1486 N N . GLY A 1 189 ? 5.808 11.434 -8.667 1.00 25.89 189 GLY A N 1
ATOM 1487 C CA . GLY A 1 189 ? 6.718 10.946 -7.621 1.00 25.89 189 GLY A CA 1
ATOM 1488 C C . GLY A 1 189 ? 6.254 11.194 -6.185 1.00 25.89 189 GLY A C 1
ATOM 1489 O O . GLY A 1 189 ? 6.959 11.838 -5.411 1.00 25.89 189 GLY A O 1
ATOM 1490 N N . TYR A 1 190 ? 5.083 10.674 -5.813 1.00 25.92 190 TYR A N 1
ATOM 1491 C CA . TYR A 1 190 ? 4.640 10.676 -4.421 1.00 25.92 190 TYR A CA 1
ATOM 1492 C C . TYR A 1 190 ? 4.187 9.280 -4.010 1.00 25.92 190 TYR A C 1
ATOM 1494 O O . TYR A 1 190 ? 3.364 8.654 -4.673 1.00 25.92 190 TYR A O 1
ATOM 1502 N N . ILE A 1 191 ? 4.759 8.805 -2.904 1.00 28.72 191 ILE A N 1
ATOM 1503 C CA . ILE A 1 191 ? 4.350 7.585 -2.213 1.00 28.72 191 ILE A CA 1
ATOM 1504 C C . ILE A 1 191 ? 2.874 7.716 -1.845 1.00 28.72 191 ILE A C 1
ATOM 1506 O O . ILE A 1 191 ? 2.456 8.689 -1.209 1.00 28.72 191 ILE A O 1
ATOM 1510 N N . TYR A 1 192 ? 2.095 6.728 -2.267 1.00 28.77 192 TYR A N 1
ATOM 1511 C CA . TYR A 1 192 ? 0.667 6.651 -2.021 1.00 28.77 192 TYR A CA 1
ATOM 1512 C C . TYR A 1 192 ? 0.454 6.263 -0.560 1.00 28.77 192 TYR A C 1
ATOM 1514 O O . TYR A 1 192 ? 0.396 5.093 -0.210 1.00 28.77 192 TYR A O 1
ATOM 1522 N N . ILE A 1 193 ? 0.332 7.255 0.323 1.00 31.48 193 ILE A N 1
ATOM 1523 C CA . ILE A 1 193 ? -0.277 7.021 1.633 1.00 31.48 193 ILE A CA 1
ATOM 1524 C C . ILE A 1 193 ? -1.786 7.071 1.416 1.00 31.48 193 ILE A C 1
ATOM 1526 O O . ILE A 1 193 ? -2.442 8.080 1.698 1.00 31.48 193 ILE A O 1
ATOM 1530 N N . THR A 1 194 ? -2.359 5.993 0.886 1.00 31.75 194 THR A N 1
ATOM 1531 C CA . THR A 1 194 ? -3.802 5.833 0.989 1.00 31.75 194 THR A CA 1
ATOM 1532 C C . THR A 1 194 ? -4.129 5.527 2.445 1.00 31.75 194 THR A C 1
ATOM 1534 O O . THR A 1 194 ? -3.858 4.465 2.994 1.00 31.75 194 THR A O 1
ATOM 1537 N N . ASN A 1 195 ? -4.722 6.540 3.070 1.00 34.62 195 ASN A N 1
ATOM 1538 C CA . ASN A 1 195 ? -5.413 6.512 4.353 1.00 34.62 195 ASN A CA 1
ATOM 1539 C C . ASN A 1 195 ? -4.538 6.747 5.586 1.00 34.62 195 ASN A C 1
ATOM 1541 O O . ASN A 1 195 ? -4.314 5.868 6.414 1.00 34.62 195 ASN A O 1
ATOM 1545 N N . LEU A 1 196 ? -4.200 8.021 5.808 1.00 29.75 196 LEU A N 1
ATOM 1546 C CA . LEU A 1 196 ? -3.987 8.508 7.165 1.00 29.75 196 LEU A CA 1
ATOM 1547 C C . LEU A 1 196 ? -5.347 8.528 7.889 1.00 29.75 196 LEU A C 1
ATOM 1549 O O . LEU A 1 196 ? -6.084 9.514 7.840 1.00 29.75 196 LEU A O 1
ATOM 1553 N N . ALA A 1 197 ? -5.719 7.428 8.543 1.00 30.47 197 ALA A N 1
ATOM 1554 C CA . ALA A 1 197 ? -6.833 7.447 9.481 1.00 30.47 197 ALA A CA 1
ATOM 1555 C C . ALA A 1 197 ? -6.403 8.261 10.710 1.00 30.47 197 ALA A C 1
ATOM 1557 O O . ALA A 1 197 ? -5.788 7.743 11.640 1.00 30.47 197 ALA A O 1
ATOM 1558 N N . ARG A 1 198 ? -6.712 9.563 10.728 1.00 28.75 198 ARG A N 1
ATOM 1559 C CA . ARG A 1 198 ? -6.726 10.317 11.984 1.00 28.75 198 ARG A CA 1
ATOM 1560 C C . ARG A 1 198 ? -7.924 9.807 12.777 1.00 28.75 198 ARG A C 1
ATOM 1562 O O . ARG A 1 198 ? -9.047 10.259 12.575 1.00 28.75 198 ARG A O 1
ATOM 1569 N N . ILE A 1 199 ? -7.682 8.827 13.640 1.00 32.84 199 ILE A N 1
ATOM 1570 C CA . ILE A 1 199 ? -8.672 8.367 14.610 1.00 32.84 199 ILE A CA 1
ATOM 1571 C C . ILE A 1 199 ? -8.792 9.477 15.653 1.00 32.84 199 ILE A C 1
ATOM 1573 O O . ILE A 1 199 ? -8.028 9.546 16.613 1.00 32.84 199 ILE A O 1
ATOM 1577 N N . GLU A 1 200 ? -9.706 10.416 15.417 1.00 28.73 200 GLU A N 1
ATOM 1578 C CA . GLU A 1 200 ? -10.142 11.330 16.465 1.00 28.73 200 GLU A CA 1
ATOM 1579 C C . GLU A 1 200 ? -11.020 10.534 17.431 1.00 28.73 200 GLU A C 1
ATOM 1581 O O . GLU A 1 200 ? -12.015 9.941 17.022 1.00 28.73 200 GLU A O 1
ATOM 1586 N N . ASN A 1 201 ? -10.580 10.512 18.690 1.00 32.12 201 ASN A N 1
ATOM 1587 C CA . ASN A 1 201 ? -11.009 9.778 19.890 1.00 32.12 201 ASN A CA 1
ATOM 1588 C C . ASN A 1 201 ? -12.503 9.483 20.157 1.00 32.12 201 ASN A C 1
ATOM 1590 O O . ASN A 1 201 ? -12.806 8.962 21.226 1.00 32.12 201 ASN A O 1
ATOM 1594 N N . ASN A 1 202 ? -13.452 9.787 19.276 1.00 29.56 202 ASN A N 1
ATOM 1595 C CA . ASN A 1 202 ? -14.814 10.046 19.726 1.00 29.56 202 ASN A CA 1
ATOM 1596 C C . ASN A 1 202 ? -15.873 8.978 19.446 1.00 29.56 202 ASN A C 1
ATOM 1598 O O . ASN A 1 202 ? -16.981 9.212 19.896 1.00 29.56 202 ASN A O 1
ATOM 1602 N N . ASN A 1 203 ? -15.620 7.845 18.772 1.00 34.72 203 ASN A N 1
ATOM 1603 C CA . ASN A 1 203 ? -16.678 6.828 18.560 1.00 34.72 203 ASN A CA 1
ATOM 1604 C C . ASN A 1 203 ? -16.160 5.408 18.233 1.00 34.72 203 ASN A C 1
ATOM 1606 O O . ASN A 1 203 ? -16.544 4.829 17.218 1.00 34.72 203 ASN A O 1
ATOM 1610 N N . ILE A 1 204 ? -15.303 4.822 19.070 1.00 39.28 204 ILE A N 1
ATOM 1611 C CA . ILE A 1 204 ? -15.019 3.376 19.003 1.00 39.28 204 ILE A CA 1
ATOM 1612 C C . ILE A 1 204 ? -15.492 2.768 20.322 1.00 39.28 204 ILE A C 1
ATOM 1614 O O . ILE A 1 204 ? -15.251 3.351 21.381 1.00 39.28 204 ILE A O 1
ATOM 1618 N N . LYS A 1 205 ? -16.261 1.674 20.233 1.00 34.84 205 LYS A N 1
ATOM 1619 C CA . LYS A 1 205 ? -16.966 1.047 21.360 1.00 34.84 205 LYS A CA 1
ATOM 1620 C C . LYS A 1 205 ? -16.009 0.854 22.539 1.00 34.84 205 LYS A C 1
ATOM 1622 O O . LYS A 1 205 ? -14.967 0.222 22.390 1.00 34.84 205 LYS A O 1
ATOM 1627 N N . GLN A 1 206 ? -16.373 1.413 23.690 1.00 27.39 206 GLN A N 1
ATOM 1628 C CA . GLN A 1 206 ? -15.707 1.090 24.946 1.00 27.39 206 GLN A CA 1
ATOM 1629 C C . GLN A 1 206 ? -16.099 -0.343 25.314 1.00 27.39 206 GLN A C 1
ATOM 1631 O O . GLN A 1 206 ? -17.291 -0.663 25.325 1.00 27.39 206 GLN A O 1
ATOM 1636 N N . GLY A 1 207 ? -15.092 -1.197 25.495 1.00 30.77 207 GLY A N 1
ATOM 1637 C CA . GLY A 1 207 ? -15.247 -2.521 26.095 1.00 30.77 207 GLY A CA 1
ATOM 1638 C C . GLY A 1 207 ? -15.360 -2.435 27.608 1.00 30.77 207 GLY A C 1
ATOM 1639 O O . GLY A 1 207 ? -14.859 -1.436 28.174 1.00 30.77 207 GLY A O 1
#

Secondary structure (DSSP, 8-state):
-HHHHHHHHHHHTS--S-EEEE--TT-GGG-HHHHHHHHHHHHHH-TT----HHHHHHHHHHHHHHHHHHGGGTEEEE-SEEEEEE-TTS-EEEEEEE--EE--SS-TTEESS------TT--EEEESSPBTTSS-B-TTS-B--BHHHHHHHHT----HHHHHHHHHHHHHHHHTT--TT-----SSS-----------SS-S---

Sequence (207 aa):
MAEYKNTLQLLRNLNAPLKLFIAGNHDLSLDSPAVYEKIDEAERVSEETRFDRPMVNQEILAVRDLVKRSKAEGIVFFEEGTHDFVLGNGAALKLFASPYSPGTAGWAFEYSTHDFNIEEGTDVVVTHGPPRGILDISEGGKRMGCPQLFQHLGHRNDPEEVAQARRERFEQYKSQGHCRISHSTANGGYIYITNLARIENNNIKQG

InterPro domains:
  IPR029052 Metallo-dependent phosphatase-like [G3DSA:3.60.21.10] (1-163)
  IPR029052 Metallo-dependent phosphatase-like [SSF56300] (2-151)
  IPR051693 UPF0046 metallophosphoesterase [PTHR12905] (2-159)